Protein AF-A0A9K3E4Q9-F1 (afdb_monomer_lite)

Structure (mmCIF, N/CA/C/O backbone):
data_AF-A0A9K3E4Q9-F1
#
_entry.id   AF-A0A9K3E4Q9-F1
#
loop_
_atom_site.group_PDB
_atom_site.id
_atom_site.type_symbol
_atom_site.label_atom_id
_atom_site.label_alt_id
_atom_site.label_comp_id
_atom_site.label_asym_id
_atom_site.label_entity_id
_atom_site.label_seq_id
_atom_site.pdbx_PDB_ins_code
_atom_site.Cartn_x
_atom_site.Cartn_y
_atom_site.Cartn_z
_atom_site.occupancy
_atom_site.B_iso_or_equiv
_atom_site.auth_seq_id
_atom_site.auth_comp_id
_atom_site.auth_asym_id
_atom_site.auth_atom_id
_atom_site.pdbx_PDB_model_num
ATOM 1 N N . MET A 1 1 ? 13.020 -4.590 -39.354 1.00 27.55 1 MET A N 1
ATOM 2 C CA . MET A 1 1 ? 13.048 -3.903 -38.041 1.00 27.55 1 MET A CA 1
ATOM 3 C C . MET A 1 1 ? 12.874 -4.945 -36.944 1.00 27.55 1 MET A C 1
ATOM 5 O O . MET A 1 1 ? 11.956 -5.750 -37.025 1.00 27.55 1 MET A O 1
ATOM 9 N N . ARG A 1 2 ? 13.842 -5.028 -36.025 1.00 28.34 2 ARG A N 1
ATOM 10 C CA . ARG A 1 2 ? 14.052 -6.158 -35.104 1.00 28.34 2 ARG A CA 1
ATOM 11 C C . ARG A 1 2 ? 13.036 -6.130 -33.952 1.00 28.34 2 ARG A C 1
ATOM 13 O O . ARG A 1 2 ? 12.884 -5.105 -33.296 1.00 28.34 2 ARG A O 1
ATOM 20 N N . ARG A 1 3 ? 12.341 -7.251 -33.723 1.00 30.59 3 ARG A N 1
ATOM 21 C CA . ARG A 1 3 ? 11.463 -7.461 -32.561 1.00 30.59 3 ARG A CA 1
ATOM 22 C C . ARG A 1 3 ? 12.331 -7.528 -31.301 1.00 30.59 3 ARG A C 1
ATOM 24 O O . ARG A 1 3 ? 13.269 -8.314 -31.240 1.00 30.59 3 ARG A O 1
ATOM 31 N N . ASN A 1 4 ? 12.022 -6.674 -30.333 1.00 34.84 4 ASN A N 1
ATOM 32 C CA . ASN A 1 4 ? 12.680 -6.595 -29.031 1.00 34.84 4 ASN A CA 1
ATOM 33 C C . ASN A 1 4 ? 12.407 -7.899 -28.241 1.00 34.84 4 ASN A C 1
ATOM 35 O O . ASN A 1 4 ? 11.227 -8.235 -28.085 1.00 34.84 4 ASN A O 1
ATOM 39 N N . PRO A 1 5 ? 13.416 -8.653 -27.764 1.00 45.75 5 PRO A N 1
ATOM 40 C CA . PRO A 1 5 ? 13.180 -9.866 -26.989 1.00 45.75 5 PRO A CA 1
ATOM 41 C C . PRO A 1 5 ? 12.702 -9.460 -25.592 1.00 45.75 5 PRO A C 1
ATOM 43 O O . PRO A 1 5 ? 13.487 -9.127 -24.709 1.00 45.75 5 PRO A O 1
ATOM 46 N N . LYS A 1 6 ? 11.382 -9.422 -25.391 1.00 58.19 6 LYS A N 1
ATOM 47 C CA . LYS A 1 6 ? 10.790 -9.173 -24.074 1.00 58.19 6 LYS A CA 1
ATOM 48 C C . LYS A 1 6 ? 11.010 -10.409 -23.199 1.00 58.19 6 LYS A C 1
ATOM 50 O O . LYS A 1 6 ? 10.241 -11.361 -23.269 1.00 58.19 6 LYS A O 1
ATOM 55 N N . GLY A 1 7 ? 12.061 -10.401 -22.383 1.00 65.25 7 GLY A N 1
ATOM 56 C CA . GLY A 1 7 ? 12.214 -11.375 -21.307 1.00 65.25 7 GLY A CA 1
ATOM 57 C C . GLY A 1 7 ? 11.183 -11.091 -20.217 1.00 65.25 7 GLY A C 1
ATOM 58 O O . GLY A 1 7 ? 11.282 -10.070 -19.543 1.00 65.25 7 GLY A O 1
ATOM 59 N N . ASN A 1 8 ? 10.189 -11.967 -20.050 1.00 71.06 8 ASN A N 1
ATOM 60 C CA . ASN A 1 8 ? 9.237 -11.886 -18.943 1.00 71.06 8 ASN A CA 1
ATOM 61 C C . ASN A 1 8 ? 9.571 -12.954 -17.893 1.00 71.06 8 ASN A C 1
ATOM 63 O O . ASN A 1 8 ? 9.906 -14.088 -18.238 1.00 71.06 8 ASN A O 1
ATOM 67 N N . ARG A 1 9 ? 9.500 -12.602 -16.608 1.00 76.12 9 ARG A N 1
ATOM 68 C CA . ARG A 1 9 ? 9.787 -13.524 -15.503 1.00 76.12 9 ARG A CA 1
ATOM 69 C C . ARG A 1 9 ? 8.673 -13.444 -14.471 1.00 76.12 9 ARG A C 1
ATOM 71 O O . ARG A 1 9 ? 8.620 -12.499 -13.690 1.00 76.12 9 ARG A O 1
ATOM 78 N N . ASN A 1 10 ? 7.852 -14.486 -14.415 1.00 79.75 10 ASN A N 1
ATOM 79 C CA . ASN A 1 10 ? 6.787 -14.596 -13.424 1.00 79.75 10 ASN A CA 1
ATOM 80 C C . ASN A 1 10 ? 7.353 -15.048 -12.072 1.00 79.75 10 ASN A C 1
ATOM 82 O O . ASN A 1 10 ? 8.185 -15.956 -12.001 1.00 79.75 10 ASN A O 1
ATOM 86 N N . ARG A 1 11 ? 6.905 -14.412 -10.986 1.00 76.56 11 ARG A N 1
ATOM 87 C CA . ARG A 1 11 ? 7.252 -14.785 -9.608 1.00 76.56 11 ARG A CA 1
ATOM 88 C C . ARG A 1 11 ? 6.018 -14.696 -8.721 1.00 76.56 11 ARG A C 1
ATOM 90 O O . ARG A 1 11 ? 5.333 -13.682 -8.728 1.00 76.56 11 ARG A O 1
ATOM 97 N N . SER A 1 12 ? 5.789 -15.723 -7.905 1.00 76.94 12 SER A N 1
ATOM 98 C CA . SER A 1 12 ? 4.779 -15.675 -6.845 1.00 76.94 12 SER A CA 1
ATOM 99 C C . SER A 1 12 ? 5.294 -14.834 -5.676 1.00 76.94 12 SER A C 1
ATOM 101 O O . SER A 1 12 ? 6.353 -15.129 -5.116 1.00 76.94 12 SER A O 1
ATOM 103 N N . CYS A 1 13 ? 4.540 -13.814 -5.269 1.00 66.31 13 CYS A N 1
ATOM 104 C CA . CYS A 1 13 ? 4.889 -12.939 -4.153 1.00 66.31 13 CYS A CA 1
ATOM 105 C C . CYS A 1 13 ? 3.892 -13.111 -2.998 1.00 66.31 13 CYS A C 1
ATOM 107 O O . CYS A 1 13 ? 2.711 -12.823 -3.146 1.00 66.31 13 CYS A O 1
ATOM 109 N N . LYS A 1 14 ? 4.363 -13.559 -1.823 1.00 67.44 14 LYS A N 1
ATOM 110 C CA . LYS A 1 14 ? 3.513 -13.706 -0.619 1.00 67.44 14 LYS A CA 1
ATOM 111 C C . LYS A 1 14 ? 3.311 -12.393 0.145 1.00 67.44 14 LYS A C 1
ATOM 113 O O . LYS A 1 14 ? 2.387 -12.276 0.940 1.00 67.44 14 LYS A O 1
ATOM 118 N N . SER A 1 15 ? 4.218 -11.430 -0.024 1.00 79.00 15 SER A N 1
ATOM 119 C CA . SER A 1 15 ? 4.135 -10.129 0.643 1.00 79.00 15 SER A CA 1
ATOM 120 C C . SER A 1 15 ? 4.929 -9.076 -0.117 1.00 79.00 15 SER A C 1
ATOM 122 O O . SER A 1 15 ? 6.092 -9.307 -0.456 1.00 79.00 15 SER A O 1
ATOM 124 N N . ASN A 1 16 ? 4.332 -7.904 -0.314 1.00 84.75 16 ASN A N 1
ATOM 125 C CA . ASN A 1 16 ? 4.987 -6.799 -1.005 1.00 84.75 16 ASN A CA 1
ATOM 126 C C . ASN A 1 16 ? 5.805 -5.989 -0.009 1.00 84.75 16 ASN A C 1
ATOM 128 O O . ASN A 1 16 ? 5.271 -5.490 0.984 1.00 84.75 16 ASN A O 1
ATOM 132 N N . GLN A 1 17 ? 7.109 -5.879 -0.258 1.00 88.81 17 GLN A N 1
ATOM 133 C CA . GLN A 1 17 ? 7.977 -4.999 0.511 1.00 88.81 17 GLN A CA 1
ATOM 134 C C . GLN A 1 17 ? 7.964 -3.612 -0.135 1.00 88.81 17 GLN A C 1
ATOM 136 O O . GLN A 1 17 ? 8.473 -3.439 -1.236 1.00 88.81 17 GLN A O 1
ATOM 141 N N . LEU A 1 18 ? 7.342 -2.647 0.540 1.00 91.25 18 LEU A N 1
ATOM 142 C CA . LEU A 1 18 ? 7.099 -1.302 0.030 1.00 91.25 18 LEU A CA 1
ATOM 143 C C . LEU A 1 18 ? 8.082 -0.296 0.627 1.00 91.25 18 LEU A C 1
ATOM 145 O O . LEU A 1 18 ? 8.262 -0.235 1.847 1.00 91.25 18 LEU A O 1
ATOM 149 N N . ASP A 1 19 ? 8.671 0.527 -0.233 1.00 90.62 19 ASP A N 1
ATOM 150 C CA . ASP A 1 19 ? 9.555 1.615 0.173 1.00 90.62 19 ASP A CA 1
ATOM 151 C C . ASP A 1 19 ? 8.782 2.728 0.885 1.00 90.62 19 ASP A C 1
ATOM 153 O O . ASP A 1 19 ? 7.777 3.223 0.382 1.00 90.62 19 ASP A O 1
ATOM 157 N N . VAL A 1 20 ? 9.275 3.160 2.048 1.00 87.62 20 VAL A N 1
ATOM 158 C CA . VAL A 1 20 ? 8.677 4.265 2.821 1.00 87.62 20 VAL A CA 1
ATOM 159 C C . VAL A 1 20 ? 9.398 5.587 2.566 1.00 87.62 20 VAL A C 1
ATOM 161 O O . VAL A 1 20 ? 8.777 6.649 2.583 1.00 87.62 20 VAL A O 1
ATOM 164 N N . LYS A 1 21 ? 10.712 5.55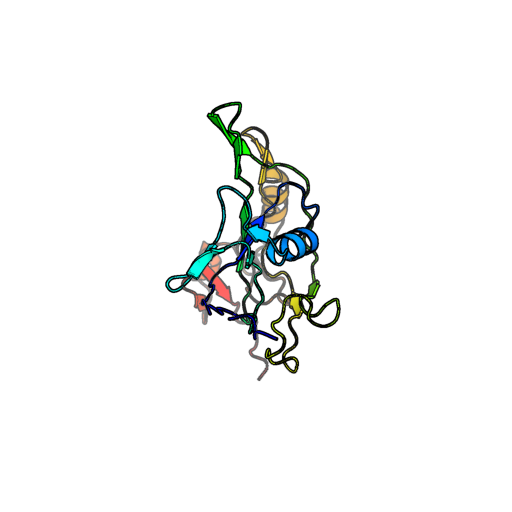9 2.320 1.00 86.12 21 LYS A N 1
ATOM 165 C CA . LYS A 1 21 ? 11.483 6.781 2.067 1.00 86.12 21 LYS A CA 1
ATOM 166 C C . LYS A 1 21 ? 11.000 7.461 0.788 1.00 86.12 21 LYS A C 1
ATOM 168 O O . LYS A 1 21 ? 10.858 6.819 -0.250 1.00 86.12 21 LYS A O 1
ATOM 173 N N . GLY A 1 22 ? 10.738 8.762 0.888 1.00 84.81 22 GLY A N 1
ATOM 174 C CA . GLY A 1 22 ? 10.205 9.571 -0.211 1.00 84.81 22 GLY A CA 1
ATOM 175 C C . GLY A 1 22 ? 8.730 9.313 -0.541 1.00 84.81 22 GLY A C 1
ATOM 176 O O . GLY A 1 22 ? 8.169 10.026 -1.363 1.00 84.81 22 GLY A O 1
ATOM 177 N N . CYS A 1 23 ? 8.073 8.351 0.116 1.00 89.62 23 CYS A N 1
ATOM 178 C CA . CYS A 1 23 ? 6.686 7.985 -0.155 1.00 89.62 23 CYS A CA 1
ATOM 179 C C . CYS A 1 23 ? 5.777 8.491 0.972 1.00 89.62 23 CYS A C 1
ATOM 181 O O . CYS A 1 23 ? 5.939 8.110 2.129 1.00 89.62 23 CYS A O 1
ATOM 183 N N . ARG A 1 24 ? 4.791 9.338 0.646 1.00 84.38 24 ARG A N 1
ATOM 184 C CA . ARG A 1 24 ? 3.837 9.870 1.644 1.00 84.38 24 ARG A CA 1
ATOM 185 C C . ARG A 1 24 ? 2.791 8.846 2.101 1.00 84.38 24 ARG A C 1
ATOM 187 O O . ARG A 1 24 ? 2.181 9.023 3.152 1.00 84.38 24 ARG A O 1
ATOM 194 N N . GLY A 1 25 ? 2.588 7.772 1.343 1.00 86.81 25 GLY A N 1
ATOM 195 C CA . GLY A 1 25 ? 1.611 6.735 1.657 1.00 86.81 25 GLY A CA 1
ATOM 196 C C . GLY A 1 25 ? 1.655 5.573 0.674 1.00 86.81 25 GLY A C 1
ATOM 197 O O . GLY A 1 25 ? 2.494 5.543 -0.228 1.00 86.81 25 GLY A O 1
ATOM 198 N N . VAL A 1 26 ? 0.727 4.631 0.854 1.00 91.62 26 VAL A N 1
ATOM 199 C CA . VAL A 1 26 ? 0.730 3.339 0.146 1.00 91.62 26 VAL A CA 1
ATOM 200 C C . VAL A 1 26 ? 0.727 3.469 -1.373 1.00 91.62 26 VAL A C 1
ATOM 202 O O . VAL A 1 26 ? 1.502 2.781 -2.029 1.00 91.62 26 VAL A O 1
ATOM 205 N N . TYR A 1 27 ? -0.053 4.397 -1.930 1.00 94.38 27 TYR A N 1
ATOM 206 C CA . TYR A 1 27 ? -0.105 4.604 -3.378 1.00 94.38 27 TYR A CA 1
ATOM 207 C C . TYR A 1 27 ? 1.237 5.060 -3.951 1.00 94.38 27 TYR A C 1
ATOM 209 O O . TYR A 1 27 ? 1.712 4.466 -4.908 1.00 94.38 27 TYR A O 1
ATOM 217 N N . ALA A 1 28 ? 1.903 6.020 -3.301 1.00 94.00 28 ALA A N 1
ATOM 218 C CA . ALA A 1 28 ? 3.224 6.480 -3.731 1.00 94.00 28 ALA A CA 1
ATOM 219 C C . ALA A 1 28 ? 4.261 5.345 -3.694 1.00 94.00 28 ALA A C 1
ATOM 221 O O . ALA A 1 28 ? 5.122 5.259 -4.565 1.00 94.00 28 ALA A O 1
ATOM 222 N N . SER A 1 29 ? 4.162 4.443 -2.714 1.00 95.00 29 SER A N 1
ATOM 223 C CA . SER A 1 29 ? 5.032 3.267 -2.665 1.00 95.00 29 SER A CA 1
ATOM 224 C C . SER A 1 29 ? 4.722 2.245 -3.754 1.00 95.00 29 SER A C 1
ATOM 226 O O . SER A 1 29 ? 5.653 1.628 -4.255 1.00 95.00 29 SER A O 1
ATOM 228 N N . PHE A 1 30 ? 3.451 2.044 -4.117 1.00 95.00 30 PHE A N 1
ATOM 229 C CA . PHE A 1 30 ? 3.079 1.184 -5.245 1.00 95.00 30 PHE A CA 1
ATOM 230 C C . PHE A 1 30 ? 3.510 1.786 -6.584 1.00 95.00 30 PHE A C 1
ATOM 232 O O . PHE A 1 30 ? 4.030 1.061 -7.426 1.00 95.00 30 PHE A O 1
ATOM 239 N N . ASP A 1 31 ? 3.375 3.102 -6.751 1.00 94.25 31 ASP A N 1
ATOM 240 C CA . ASP A 1 31 ? 3.877 3.820 -7.924 1.00 94.25 31 ASP A CA 1
ATOM 241 C C . ASP A 1 31 ? 5.387 3.637 -8.070 1.00 94.25 31 ASP A C 1
ATOM 243 O O . ASP A 1 31 ? 5.851 3.248 -9.136 1.00 94.25 31 ASP A O 1
ATOM 247 N N . LYS A 1 32 ? 6.139 3.822 -6.978 1.00 93.50 32 LYS A N 1
ATOM 248 C CA . LYS A 1 32 ? 7.584 3.577 -6.951 1.00 93.50 32 LYS A CA 1
ATOM 249 C C . LYS A 1 32 ? 7.933 2.104 -7.186 1.00 93.50 32 LYS A C 1
ATOM 251 O O . LYS A 1 32 ? 8.928 1.794 -7.826 1.00 93.50 32 LYS A O 1
ATOM 256 N N . TYR A 1 33 ? 7.122 1.178 -6.677 1.00 92.00 33 TYR A N 1
ATOM 257 C CA . TYR A 1 33 ? 7.333 -0.259 -6.869 1.00 92.00 33 TYR A CA 1
ATOM 258 C C . TYR A 1 33 ? 7.142 -0.691 -8.331 1.00 92.00 33 TYR A C 1
ATOM 260 O O . TYR A 1 33 ? 7.860 -1.566 -8.810 1.00 92.00 33 TYR A O 1
ATOM 268 N N . ALA A 1 34 ? 6.180 -0.085 -9.031 1.00 92.06 34 ALA A N 1
ATOM 269 C CA . ALA A 1 34 ? 5.902 -0.335 -10.445 1.00 92.06 34 ALA A CA 1
ATOM 270 C C . ALA A 1 34 ? 6.726 0.556 -11.395 1.00 92.06 34 ALA A C 1
ATOM 272 O O . ALA A 1 34 ? 6.598 0.442 -12.616 1.00 92.06 34 ALA A O 1
ATOM 273 N N . GLU A 1 35 ? 7.558 1.450 -10.855 1.00 92.75 35 GLU A N 1
ATOM 274 C CA . GLU A 1 35 ? 8.397 2.349 -11.638 1.00 92.75 35 GLU A CA 1
ATOM 275 C C . GLU A 1 35 ? 9.383 1.556 -12.505 1.00 92.75 35 GLU A C 1
ATOM 277 O O . GLU A 1 35 ? 9.966 0.552 -12.089 1.00 92.75 35 GLU A O 1
ATOM 282 N N . VAL A 1 36 ? 9.553 2.004 -13.750 1.00 92.19 36 VAL A N 1
ATOM 283 C CA . VAL A 1 36 ? 10.465 1.364 -14.695 1.00 92.19 36 VAL A CA 1
ATOM 284 C C . VAL A 1 36 ? 11.882 1.861 -14.440 1.00 92.19 36 VAL A C 1
ATOM 286 O O . VAL A 1 36 ? 12.218 3.006 -14.735 1.00 92.19 36 VAL A O 1
ATOM 289 N N . GLU A 1 37 ? 12.728 0.962 -13.960 1.00 90.31 37 GLU A N 1
ATOM 290 C CA . GLU A 1 37 ? 14.154 1.180 -13.770 1.00 90.31 37 GLU A CA 1
ATOM 291 C C . GLU A 1 37 ? 14.896 1.076 -15.112 1.00 90.31 37 GLU A C 1
ATOM 293 O O . GLU A 1 37 ? 14.662 0.161 -15.914 1.00 90.31 37 GLU A O 1
ATOM 298 N N . ARG A 1 38 ? 15.806 2.020 -15.363 1.00 90.56 38 ARG A N 1
ATOM 299 C CA . ARG A 1 38 ? 16.726 1.988 -16.505 1.00 90.56 38 ARG A CA 1
ATOM 300 C C . ARG A 1 38 ? 18.011 1.278 -16.098 1.00 90.56 38 ARG A C 1
ATOM 302 O O . ARG A 1 38 ? 18.695 1.705 -15.176 1.00 90.56 38 ARG A O 1
ATOM 309 N N . LEU A 1 39 ? 18.320 0.202 -16.804 1.00 89.56 39 LEU A N 1
ATOM 310 C CA . LEU A 1 39 ? 19.530 -0.591 -16.642 1.00 89.56 39 LEU A CA 1
ATOM 311 C C . LEU A 1 39 ? 20.549 -0.106 -17.673 1.00 89.56 39 LEU A C 1
ATOM 313 O O . LEU A 1 39 ? 20.541 -0.572 -18.810 1.00 89.56 39 LEU A O 1
ATOM 317 N N . GLU A 1 40 ? 21.356 0.880 -17.286 1.00 90.25 40 GLU A N 1
ATOM 318 C CA . GLU A 1 40 ? 22.344 1.569 -18.127 1.00 90.25 40 GLU A CA 1
ATOM 319 C C . GLU A 1 40 ? 23.700 1.641 -17.384 1.00 90.25 40 GLU A C 1
ATOM 321 O O . GLU A 1 40 ? 23.779 1.379 -16.179 1.00 90.25 40 GLU A O 1
ATOM 326 N N . GLY A 1 41 ? 24.783 1.983 -18.092 1.00 89.06 41 GLY A N 1
ATOM 327 C CA . GLY A 1 41 ? 26.128 2.096 -17.504 1.00 89.06 41 GLY A CA 1
ATOM 328 C C . GLY A 1 41 ? 26.641 0.774 -16.919 1.00 89.06 41 GLY A C 1
ATOM 329 O O . GLY A 1 41 ? 26.601 -0.256 -17.593 1.00 89.06 41 GLY A O 1
ATOM 330 N N . ASP A 1 42 ? 27.088 0.798 -15.665 1.00 88.62 42 ASP A N 1
ATOM 331 C CA . ASP A 1 42 ? 27.592 -0.389 -14.957 1.00 88.62 42 ASP A CA 1
ATOM 332 C C . ASP A 1 42 ? 26.475 -1.385 -14.581 1.00 88.62 42 ASP A C 1
ATOM 334 O O . ASP A 1 42 ? 26.747 -2.547 -14.290 1.00 88.62 42 ASP A O 1
ATOM 338 N N . ASN A 1 43 ? 25.204 -0.962 -14.646 1.00 88.38 43 ASN A N 1
ATOM 339 C CA . ASN A 1 43 ? 24.024 -1.767 -14.303 1.00 88.38 43 ASN A CA 1
ATOM 340 C C . ASN A 1 43 ? 23.307 -2.356 -15.534 1.00 88.38 43 ASN A C 1
ATOM 342 O O . ASN A 1 43 ? 22.116 -2.668 -15.467 1.00 88.38 43 ASN A O 1
ATOM 346 N N . LYS A 1 44 ? 24.001 -2.504 -16.671 1.00 90.06 44 LYS A N 1
ATOM 347 C CA . LYS A 1 44 ? 23.449 -3.098 -17.905 1.00 90.06 44 LYS A CA 1
ATOM 348 C C . LYS A 1 44 ? 22.938 -4.527 -17.687 1.00 90.06 44 LYS A C 1
ATOM 350 O O . LYS A 1 44 ? 23.492 -5.314 -16.921 1.00 90.06 44 LYS A O 1
ATOM 355 N N . TYR A 1 45 ? 21.893 -4.897 -18.423 1.00 87.38 45 TYR A N 1
ATOM 356 C CA . TYR A 1 45 ? 21.327 -6.242 -18.384 1.00 87.38 45 TYR A CA 1
ATOM 357 C C . TYR A 1 45 ? 22.185 -7.222 -19.187 1.00 87.38 45 TYR A C 1
ATOM 359 O O . TYR A 1 45 ? 22.442 -7.003 -20.367 1.00 87.38 45 TYR A O 1
ATOM 367 N N . HIS A 1 46 ? 22.589 -8.335 -18.577 1.00 86.62 46 HIS A N 1
ATOM 368 C CA . HIS A 1 46 ? 23.306 -9.394 -19.281 1.00 86.62 46 HIS A CA 1
ATOM 369 C C . HIS A 1 46 ? 22.329 -10.300 -20.046 1.00 86.62 46 HIS A C 1
ATOM 371 O O . HIS A 1 46 ? 21.728 -11.213 -19.476 1.00 86.62 46 HIS A O 1
ATOM 377 N N . ALA A 1 47 ? 22.166 -10.044 -21.343 1.00 85.12 47 ALA A N 1
ATOM 378 C CA . ALA A 1 47 ? 21.403 -10.892 -22.246 1.00 85.12 47 ALA A CA 1
ATOM 379 C C . ALA A 1 47 ? 22.303 -12.033 -22.743 1.00 85.12 47 ALA A C 1
ATOM 381 O O . ALA A 1 47 ? 23.251 -11.781 -23.475 1.00 85.12 47 ALA A O 1
ATOM 382 N N . GLU A 1 48 ? 22.005 -13.282 -22.374 1.00 81.00 48 GLU A N 1
ATOM 383 C CA . GLU A 1 48 ? 22.868 -14.454 -22.625 1.00 81.00 48 GLU A CA 1
ATOM 384 C C . GLU A 1 48 ? 23.464 -14.506 -24.046 1.00 81.00 48 GLU A C 1
ATOM 386 O O . GLU A 1 48 ? 24.676 -14.619 -24.198 1.00 81.00 48 GLU A O 1
ATOM 391 N N . ALA A 1 49 ? 22.641 -14.340 -25.087 1.00 84.69 49 ALA A N 1
ATOM 392 C CA . ALA A 1 49 ? 23.084 -14.390 -26.487 1.00 84.69 49 ALA A CA 1
ATOM 393 C C . ALA A 1 49 ? 23.653 -13.063 -27.038 1.00 84.69 49 ALA A C 1
ATOM 395 O O . ALA A 1 49 ? 24.155 -13.024 -28.161 1.00 84.69 49 ALA A O 1
ATOM 396 N N . HIS A 1 50 ? 23.532 -11.960 -26.297 1.00 81.00 50 HIS A N 1
ATOM 397 C CA . HIS A 1 50 ? 23.788 -10.602 -26.795 1.00 81.00 50 HIS A CA 1
ATOM 398 C C . HIS A 1 50 ? 24.685 -9.752 -25.876 1.00 81.00 50 HIS A C 1
ATOM 400 O O . HIS A 1 50 ? 24.898 -8.573 -26.159 1.00 81.00 50 HIS A O 1
ATOM 406 N N . GLY A 1 51 ? 25.231 -10.324 -24.801 1.00 88.50 51 GLY A N 1
ATOM 407 C CA . GLY A 1 51 ? 26.088 -9.627 -23.842 1.00 88.50 51 GLY A CA 1
ATOM 408 C C . GLY A 1 51 ? 25.350 -8.557 -23.028 1.00 88.50 51 GLY A C 1
ATOM 409 O O . GLY A 1 51 ? 24.136 -8.622 -22.833 1.00 88.50 51 GLY A O 1
ATOM 410 N N . LEU A 1 52 ? 26.092 -7.566 -22.527 1.00 90.88 52 LEU A N 1
ATOM 411 C CA . LEU A 1 52 ? 25.545 -6.454 -21.743 1.00 90.88 52 LEU A CA 1
ATOM 412 C C . LEU A 1 52 ? 24.764 -5.482 -22.635 1.00 90.88 52 LEU A C 1
ATOM 414 O O . LEU A 1 52 ? 25.309 -4.921 -23.583 1.00 90.88 52 LEU A O 1
ATOM 418 N N . GLN A 1 53 ? 23.497 -5.261 -22.306 1.00 90.94 53 GLN A N 1
ATOM 419 C CA . GLN A 1 53 ? 22.570 -4.430 -23.066 1.00 90.94 53 GLN A CA 1
ATOM 420 C C . GLN A 1 53 ? 21.879 -3.416 -22.160 1.00 90.94 53 GLN A C 1
ATOM 422 O O . GLN A 1 53 ? 21.572 -3.705 -21.000 1.00 90.94 53 GLN A O 1
ATOM 427 N N . ASP A 1 54 ? 21.592 -2.241 -22.715 1.00 91.25 54 ASP A N 1
ATOM 428 C CA . ASP A 1 54 ? 20.707 -1.290 -22.050 1.00 91.25 54 ASP A CA 1
ATOM 429 C C . ASP A 1 54 ? 19.285 -1.851 -22.040 1.00 91.25 54 ASP A C 1
ATOM 431 O O . ASP A 1 54 ? 18.783 -2.352 -23.051 1.00 91.25 54 ASP A O 1
ATOM 435 N N . ALA A 1 55 ? 18.627 -1.784 -20.888 1.00 90.50 55 ALA A N 1
ATOM 436 C CA . ALA A 1 55 ? 17.306 -2.369 -20.720 1.00 90.50 55 ALA A CA 1
ATOM 437 C C . ALA A 1 55 ? 16.412 -1.525 -19.816 1.00 90.50 55 ALA A C 1
ATOM 439 O O . ALA A 1 55 ? 16.853 -0.678 -19.044 1.00 90.50 55 ALA A O 1
ATOM 440 N N . LYS A 1 56 ? 15.112 -1.785 -19.915 1.00 90.81 56 LYS A N 1
ATOM 441 C CA . LYS A 1 56 ? 14.102 -1.243 -19.012 1.00 90.81 56 LYS A CA 1
ATOM 442 C C . LYS A 1 56 ? 13.510 -2.391 -18.221 1.00 90.81 56 LYS A C 1
ATOM 444 O O . LYS A 1 56 ? 13.045 -3.365 -18.812 1.00 90.81 56 LYS A O 1
ATOM 449 N N . LYS A 1 57 ? 13.515 -2.268 -16.901 1.00 88.88 57 LYS A N 1
ATOM 450 C CA . LYS A 1 57 ? 12.996 -3.274 -15.985 1.00 88.88 57 LYS A CA 1
ATOM 451 C C . LYS A 1 57 ? 11.844 -2.671 -15.199 1.00 88.88 57 LYS A C 1
ATOM 453 O O . LYS A 1 57 ? 12.021 -1.686 -14.501 1.00 88.88 57 LYS A O 1
ATOM 458 N N . GLY A 1 58 ? 10.669 -3.269 -15.323 1.00 90.12 58 GLY A N 1
ATOM 459 C CA . GLY A 1 58 ? 9.491 -2.911 -14.539 1.00 90.12 58 GLY A CA 1
ATOM 460 C C . GLY A 1 58 ? 8.908 -4.142 -13.862 1.00 90.12 58 GLY A C 1
ATOM 461 O O . GLY A 1 58 ? 9.267 -5.276 -14.194 1.00 90.12 58 GLY A O 1
ATOM 462 N N . VAL A 1 59 ? 8.003 -3.908 -12.920 1.00 90.81 59 VAL A N 1
ATOM 463 C CA . VAL A 1 59 ? 7.253 -4.956 -12.228 1.00 90.81 59 VAL A CA 1
ATOM 464 C C . VAL A 1 59 ? 5.769 -4.654 -12.381 1.00 90.81 59 VAL A C 1
ATOM 466 O O . VAL A 1 59 ? 5.327 -3.548 -12.086 1.00 90.81 59 VAL A O 1
ATOM 469 N N . LEU A 1 60 ? 5.011 -5.648 -12.836 1.00 92.06 60 LEU A N 1
ATOM 470 C CA . LEU A 1 60 ? 3.553 -5.617 -12.919 1.00 92.06 60 LEU A CA 1
ATOM 471 C C . LEU A 1 60 ? 2.996 -6.888 -12.273 1.00 92.06 60 LEU A C 1
ATOM 473 O O . LEU A 1 60 ? 3.686 -7.908 -12.196 1.00 92.06 60 LEU A O 1
ATOM 477 N N . TYR A 1 61 ? 1.753 -6.818 -11.815 1.00 91.69 61 TYR A N 1
ATOM 478 C CA . TYR A 1 61 ? 1.035 -7.930 -11.205 1.00 91.69 61 TYR A CA 1
ATOM 479 C C . TYR A 1 61 ? 0.160 -8.617 -12.251 1.00 91.69 61 TYR A C 1
ATOM 481 O O . TYR A 1 61 ? -0.562 -7.954 -12.986 1.00 91.69 61 TYR A O 1
ATOM 489 N N . ASN A 1 62 ? 0.199 -9.945 -12.317 1.00 90.56 62 ASN A N 1
ATOM 490 C CA . ASN A 1 62 ? -0.782 -10.689 -13.114 1.00 90.56 62 ASN A CA 1
ATOM 491 C C . ASN A 1 62 ? -2.123 -10.785 -12.375 1.00 90.56 62 ASN A C 1
ATOM 493 O O . ASN A 1 62 ? -3.182 -10.736 -12.987 1.00 90.56 62 ASN A O 1
ATOM 497 N N . ASP A 1 63 ? -2.053 -10.885 -11.053 1.00 89.25 63 ASP A N 1
ATOM 498 C CA . ASP A 1 63 ? -3.171 -11.054 -10.142 1.00 89.25 63 ASP A CA 1
ATOM 499 C C . ASP A 1 63 ? -2.754 -10.570 -8.746 1.00 89.25 63 ASP A C 1
ATOM 501 O O . ASP A 1 63 ? -1.570 -10.606 -8.383 1.00 89.25 63 ASP A O 1
ATOM 505 N N . PHE A 1 64 ? -3.718 -10.096 -7.955 1.00 89.75 64 PHE A N 1
ATOM 506 C CA . PHE A 1 64 ? -3.499 -9.804 -6.542 1.00 89.75 64 PHE A CA 1
ATOM 507 C C . PHE A 1 64 ? -4.175 -10.868 -5.663 1.00 89.75 64 PHE A C 1
ATOM 509 O O . PHE A 1 64 ? -5.285 -11.311 -5.956 1.00 89.75 64 PHE A O 1
ATOM 516 N N . PRO A 1 65 ? -3.551 -11.272 -4.541 1.00 86.56 65 PRO A N 1
ATOM 517 C CA . PRO A 1 65 ? -4.149 -12.254 -3.643 1.00 86.56 65 PRO A CA 1
ATOM 518 C C . PRO A 1 65 ? -5.357 -11.669 -2.899 1.00 86.56 65 PRO A C 1
ATOM 520 O O . PRO A 1 65 ? -5.351 -10.496 -2.524 1.00 86.56 65 PRO A O 1
ATOM 523 N N . HIS A 1 66 ? -6.348 -12.501 -2.552 1.00 79.44 66 HIS A N 1
ATOM 524 C CA . HIS A 1 66 ? -7.493 -12.083 -1.720 1.00 79.44 66 HIS A CA 1
ATOM 525 C C . HIS A 1 66 ? -7.077 -11.484 -0.366 1.00 79.44 66 HIS A C 1
ATOM 527 O O . HIS A 1 66 ? -7.757 -10.616 0.179 1.00 79.44 66 HIS A O 1
ATOM 533 N N . VAL A 1 67 ? -5.945 -11.936 0.184 1.00 81.00 67 VAL A N 1
ATOM 534 C CA . VAL A 1 67 ? -5.342 -11.376 1.397 1.00 81.00 67 VAL A CA 1
ATOM 535 C C . VAL A 1 67 ? -4.000 -10.753 1.036 1.00 81.00 67 VAL A C 1
ATOM 537 O O . VAL A 1 67 ? -3.020 -11.455 0.795 1.00 81.00 67 VAL A O 1
ATOM 540 N N . LEU A 1 68 ? -3.953 -9.421 1.030 1.00 83.06 68 LEU A N 1
ATOM 541 C CA . LEU A 1 68 ? -2.758 -8.660 0.684 1.00 83.06 68 LEU A CA 1
ATOM 542 C C . LEU A 1 68 ? -1.927 -8.320 1.927 1.00 83.06 68 LEU A C 1
ATOM 544 O O . LEU A 1 68 ? -2.375 -7.595 2.818 1.00 83.06 68 LEU A O 1
ATOM 548 N N . GLN A 1 69 ? -0.686 -8.809 1.972 1.00 83.56 69 GLN A N 1
ATOM 549 C CA . GLN A 1 69 ? 0.262 -8.500 3.041 1.00 83.56 69 GLN A CA 1
ATOM 550 C C . GLN A 1 69 ? 1.295 -7.464 2.580 1.00 83.56 69 GLN A C 1
ATOM 552 O O . GLN A 1 69 ? 2.115 -7.731 1.700 1.00 83.56 69 GLN A O 1
ATOM 557 N N . LEU A 1 70 ? 1.292 -6.293 3.223 1.00 87.38 70 LEU A N 1
ATOM 558 C CA . LEU A 1 70 ? 2.238 -5.206 2.958 1.00 87.38 70 LEU A CA 1
ATOM 559 C C . LEU A 1 70 ? 3.298 -5.136 4.064 1.00 87.38 70 LEU A C 1
ATOM 561 O O . LEU A 1 70 ? 2.972 -5.011 5.245 1.00 87.38 70 LEU A O 1
ATOM 565 N N . ARG A 1 71 ? 4.577 -5.200 3.686 1.00 86.06 71 ARG A N 1
ATOM 566 C CA . ARG A 1 71 ? 5.724 -5.003 4.581 1.00 86.06 71 ARG A CA 1
ATOM 567 C C . ARG A 1 71 ? 6.369 -3.657 4.286 1.00 86.06 71 ARG A C 1
ATOM 569 O O . ARG A 1 71 ? 6.881 -3.439 3.198 1.00 86.06 71 ARG A O 1
ATOM 576 N N . LEU A 1 72 ? 6.376 -2.759 5.263 1.00 86.38 72 LEU A N 1
ATOM 577 C CA . LEU A 1 72 ? 6.954 -1.428 5.095 1.00 86.38 72 LEU A CA 1
ATOM 578 C C . LEU A 1 72 ? 8.456 -1.459 5.355 1.00 86.38 72 LEU A C 1
ATOM 580 O O . LEU A 1 72 ? 8.892 -1.784 6.461 1.00 86.38 72 LEU A O 1
ATOM 584 N N . LYS A 1 73 ? 9.250 -1.065 4.363 1.00 88.38 73 LYS A N 1
ATOM 585 C CA . LYS A 1 73 ? 10.695 -0.897 4.504 1.00 88.38 73 LYS A CA 1
ATOM 586 C C . LYS A 1 73 ? 10.982 0.431 5.210 1.00 88.38 73 LYS A C 1
ATOM 588 O O . LYS A 1 73 ? 11.258 1.448 4.582 1.00 88.38 73 LYS A O 1
ATOM 593 N N . ARG A 1 74 ? 10.855 0.421 6.542 1.00 80.75 74 ARG A N 1
ATOM 594 C CA . ARG A 1 74 ? 11.137 1.568 7.428 1.00 80.75 74 ARG A CA 1
ATOM 595 C C . ARG A 1 74 ? 12.598 1.660 7.874 1.00 80.75 74 ARG A C 1
ATOM 597 O O . ARG A 1 74 ? 12.911 2.468 8.738 1.00 80.75 74 ARG A O 1
ATOM 604 N N . PHE A 1 75 ? 13.475 0.856 7.289 1.00 81.81 75 PHE A N 1
ATOM 605 C CA . PHE A 1 75 ? 14.904 0.882 7.560 1.00 81.81 75 PHE A CA 1
ATOM 606 C C . PHE A 1 75 ? 15.636 0.960 6.232 1.00 81.81 75 PHE A C 1
ATOM 608 O O . PHE A 1 75 ? 15.325 0.208 5.303 1.00 81.81 75 PHE A O 1
ATOM 615 N N . GLU A 1 76 ? 16.592 1.864 6.148 1.00 79.69 76 GLU A N 1
ATOM 616 C CA . GLU A 1 76 ? 17.476 1.980 5.002 1.00 79.69 76 GLU A CA 1
ATOM 617 C C . GLU A 1 76 ? 18.897 2.139 5.510 1.00 79.69 76 GLU A C 1
ATOM 619 O O . GLU A 1 76 ? 19.122 2.644 6.607 1.00 79.69 76 GLU A O 1
ATOM 624 N N . TYR A 1 77 ? 19.837 1.657 4.721 1.00 78.94 77 TYR A N 1
ATOM 625 C CA . TYR A 1 77 ? 21.244 1.810 5.004 1.00 78.94 77 TYR A CA 1
ATOM 626 C C . TYR A 1 77 ? 21.715 3.167 4.473 1.00 78.94 77 TYR A C 1
ATOM 628 O O . TYR A 1 77 ? 21.489 3.485 3.303 1.00 78.94 77 TYR A O 1
ATOM 636 N N . ASP A 1 78 ? 22.325 3.974 5.335 1.00 79.19 78 ASP A N 1
ATOM 637 C CA . ASP A 1 78 ? 22.994 5.208 4.942 1.00 79.19 78 ASP A CA 1
ATOM 638 C C . ASP A 1 78 ? 24.479 4.923 4.708 1.00 79.19 78 ASP A C 1
ATOM 640 O O . ASP A 1 78 ? 25.231 4.671 5.647 1.00 79.19 78 ASP A O 1
ATOM 644 N N . PHE A 1 79 ? 24.894 4.992 3.442 1.00 80.44 79 PHE A N 1
ATOM 645 C CA . PHE A 1 79 ? 26.279 4.769 3.022 1.00 80.44 79 PHE A CA 1
ATOM 646 C C . PHE A 1 79 ? 27.255 5.796 3.601 1.00 80.44 79 PHE A C 1
ATOM 648 O O . PHE A 1 79 ? 28.440 5.509 3.716 1.00 80.44 79 PHE A O 1
ATOM 655 N N . THR A 1 80 ? 26.776 6.989 3.957 1.00 83.81 80 THR A N 1
ATOM 656 C CA . THR A 1 80 ? 27.634 8.064 4.471 1.00 83.81 80 THR A CA 1
ATOM 657 C C . THR A 1 80 ? 28.058 7.793 5.907 1.00 83.81 80 THR A C 1
ATOM 659 O O . THR A 1 80 ? 29.192 8.065 6.288 1.00 83.81 80 THR A O 1
ATOM 662 N N . SER A 1 81 ? 27.126 7.283 6.712 1.00 81.25 81 SER A N 1
ATOM 663 C CA . SER A 1 81 ? 27.331 7.038 8.137 1.00 81.25 81 SER A CA 1
ATOM 664 C C . SER A 1 81 ? 27.590 5.571 8.472 1.00 81.25 81 SER A C 1
ATOM 666 O O . SER A 1 81 ? 27.821 5.278 9.639 1.00 81.25 81 SER A O 1
ATOM 668 N N . ASP A 1 82 ? 27.548 4.669 7.484 1.00 83.62 82 ASP A N 1
ATOM 669 C CA . ASP A 1 82 ? 27.666 3.213 7.653 1.00 83.62 82 ASP A CA 1
ATOM 670 C C . ASP A 1 82 ? 26.702 2.672 8.729 1.00 83.62 82 ASP A C 1
ATOM 672 O O . ASP A 1 82 ? 27.047 1.871 9.598 1.00 83.62 82 ASP A O 1
ATOM 676 N N . THR A 1 83 ? 25.456 3.160 8.718 1.00 73.06 83 THR A N 1
ATOM 677 C CA . THR A 1 83 ? 24.444 2.745 9.699 1.00 73.06 83 THR A CA 1
ATOM 678 C C . THR A 1 83 ? 23.065 2.524 9.091 1.00 73.06 83 THR A C 1
ATOM 680 O O . THR A 1 83 ? 22.672 3.117 8.086 1.00 73.06 83 THR A O 1
ATOM 683 N N . MET A 1 84 ? 22.285 1.654 9.739 1.00 74.38 84 MET A N 1
ATOM 684 C CA . MET A 1 84 ? 20.868 1.465 9.436 1.00 74.38 84 MET A CA 1
ATOM 685 C C . MET A 1 84 ? 20.043 2.581 10.081 1.00 74.38 84 MET A C 1
ATOM 687 O O . MET A 1 84 ? 19.898 2.642 11.304 1.00 74.38 84 MET A O 1
ATOM 691 N N . VAL A 1 85 ? 19.439 3.435 9.260 1.00 75.88 85 VAL A N 1
ATOM 692 C CA . VAL A 1 85 ? 18.620 4.560 9.713 1.00 75.88 85 VAL A CA 1
ATOM 693 C C . VAL A 1 85 ? 17.129 4.216 9.702 1.00 75.88 85 VAL A C 1
ATOM 695 O O . VAL A 1 85 ? 16.599 3.591 8.781 1.00 75.88 85 VAL A O 1
ATOM 698 N N . ASN A 1 86 ? 16.425 4.641 10.755 1.00 71.62 86 ASN A N 1
ATOM 699 C CA . ASN A 1 86 ? 14.975 4.485 10.878 1.00 71.62 86 ASN A CA 1
ATOM 700 C C . ASN A 1 86 ? 14.231 5.571 10.086 1.00 71.62 86 ASN A C 1
ATOM 702 O O . ASN A 1 86 ? 14.398 6.766 10.337 1.00 71.62 86 ASN A O 1
ATOM 706 N N . ILE A 1 87 ? 13.313 5.161 9.213 1.00 73.31 87 ILE A N 1
ATOM 707 C CA . ILE A 1 87 ? 12.417 6.047 8.469 1.00 73.31 87 ILE A CA 1
ATOM 708 C C . ILE A 1 87 ? 11.147 6.274 9.296 1.00 73.31 87 ILE A C 1
ATOM 710 O O . ILE A 1 87 ? 10.172 5.514 9.252 1.00 73.31 87 ILE A O 1
ATOM 714 N N . ASN A 1 88 ? 11.168 7.370 10.051 1.00 67.19 88 ASN A N 1
ATOM 715 C CA . ASN A 1 88 ? 10.109 7.744 10.992 1.00 67.19 88 ASN A CA 1
ATOM 716 C C . ASN A 1 88 ? 9.075 8.719 10.412 1.00 67.19 88 ASN A C 1
ATOM 718 O O . ASN A 1 88 ? 8.227 9.225 11.149 1.00 67.19 88 ASN A O 1
ATOM 722 N N . ASN A 1 89 ? 9.138 8.995 9.110 1.00 70.44 89 ASN A N 1
ATOM 723 C CA . ASN A 1 89 ? 8.219 9.924 8.467 1.00 70.44 89 ASN A CA 1
ATOM 724 C C . ASN A 1 89 ? 6.777 9.406 8.530 1.00 70.44 89 ASN A C 1
ATOM 726 O O . ASN A 1 89 ? 6.513 8.193 8.525 1.00 70.44 89 ASN A O 1
ATOM 730 N N . ARG A 1 90 ? 5.842 10.362 8.590 1.00 71.31 90 ARG A N 1
ATOM 731 C CA . ARG A 1 90 ? 4.410 10.088 8.473 1.00 71.31 90 ARG A CA 1
ATOM 732 C C . ARG A 1 90 ? 4.164 9.347 7.161 1.00 71.31 90 ARG A C 1
ATOM 734 O O . ARG A 1 90 ? 4.692 9.730 6.122 1.00 71.31 90 ARG A O 1
ATOM 741 N N . TYR A 1 91 ? 3.368 8.291 7.243 1.00 77.56 91 TYR A N 1
ATOM 742 C CA . TYR A 1 91 ? 3.018 7.458 6.107 1.00 77.56 91 TYR A CA 1
ATOM 743 C C . TYR A 1 91 ? 1.547 7.084 6.209 1.00 77.56 91 TYR A C 1
ATOM 745 O O . TYR A 1 91 ? 1.105 6.599 7.254 1.00 77.56 91 TYR A O 1
ATOM 753 N N . GLU A 1 92 ? 0.804 7.323 5.139 1.00 78.19 92 GLU A N 1
ATOM 754 C CA . GLU A 1 92 ? -0.648 7.204 5.136 1.00 78.19 92 GLU A CA 1
ATOM 755 C C . GLU A 1 92 ? -1.122 5.867 4.558 1.00 78.19 92 GLU A C 1
ATOM 757 O O . GLU A 1 92 ? -0.634 5.395 3.526 1.00 78.19 92 GLU A O 1
ATOM 762 N N . PHE A 1 93 ? -2.100 5.276 5.247 1.00 81.69 93 PHE A N 1
ATOM 763 C CA . PHE A 1 93 ? -2.822 4.081 4.822 1.00 81.69 93 PHE A CA 1
ATOM 764 C C . PHE A 1 93 ? -4.302 4.424 4.731 1.00 81.69 93 PHE A C 1
ATOM 766 O O . PHE A 1 93 ? -4.888 4.784 5.758 1.00 81.69 93 PHE A O 1
ATOM 773 N N . PRO A 1 94 ? -4.915 4.325 3.544 1.00 81.38 94 PRO A N 1
ATOM 774 C CA . PRO A 1 94 ? -6.349 4.497 3.444 1.00 81.38 94 PRO A CA 1
ATOM 775 C C . PRO A 1 94 ? -7.062 3.293 4.077 1.00 81.38 94 PRO A C 1
ATOM 777 O O . PRO A 1 94 ? -6.523 2.184 4.132 1.00 81.38 94 PRO A O 1
ATOM 780 N N . LEU A 1 95 ? -8.285 3.515 4.564 1.00 78.62 95 LEU A N 1
ATOM 781 C CA . LEU A 1 95 ? -9.148 2.429 5.034 1.00 78.62 95 LEU A CA 1
ATOM 782 C C . LEU A 1 95 ? -9.512 1.483 3.883 1.00 78.62 95 LEU A C 1
ATOM 784 O O . LEU A 1 95 ? -9.571 0.270 4.081 1.00 78.62 95 LEU A O 1
ATOM 788 N N . GLU A 1 96 ? -9.708 2.051 2.696 1.00 86.94 96 GLU A N 1
ATOM 789 C CA . GLU A 1 96 ? -9.965 1.343 1.449 1.00 86.94 96 GLU A CA 1
ATOM 790 C C . GLU A 1 96 ? -8.815 1.597 0.474 1.00 86.94 96 GLU A C 1
ATOM 792 O O . GLU A 1 96 ? -8.488 2.736 0.137 1.00 86.94 96 GLU A O 1
ATOM 797 N N . LEU A 1 97 ? -8.162 0.518 0.062 1.00 89.31 97 LEU 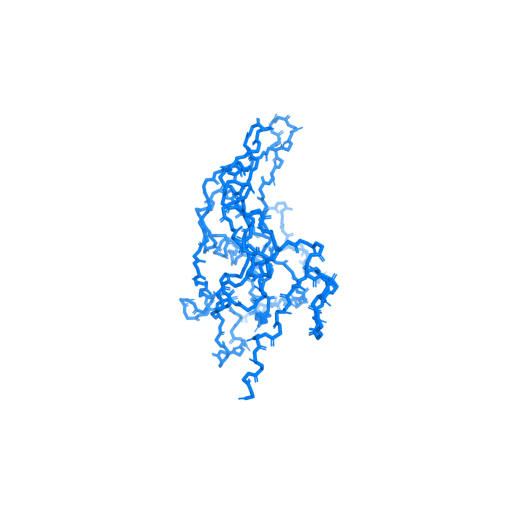A N 1
ATOM 798 C CA . LEU A 1 97 ? -7.044 0.522 -0.863 1.00 89.31 97 LEU A CA 1
ATOM 799 C C . LEU A 1 97 ? -7.514 -0.028 -2.206 1.00 89.31 97 LEU A C 1
ATOM 801 O O . LEU A 1 97 ? -7.765 -1.223 -2.337 1.00 89.31 97 LEU A O 1
ATOM 805 N N . ASP A 1 98 ? -7.607 0.856 -3.191 1.00 94.00 98 ASP A N 1
ATOM 806 C CA . ASP A 1 98 ? -7.982 0.519 -4.556 1.00 94.00 98 ASP A CA 1
ATOM 807 C C . ASP A 1 98 ? -6.737 0.324 -5.428 1.00 94.00 98 ASP A C 1
ATOM 809 O O . ASP A 1 98 ? -6.060 1.294 -5.775 1.00 94.00 98 ASP A O 1
ATOM 813 N N . LEU A 1 99 ? -6.438 -0.924 -5.794 1.00 94.00 99 LEU A N 1
ATOM 814 C CA . LEU A 1 99 ? -5.313 -1.251 -6.675 1.00 94.00 99 LEU A CA 1
ATOM 815 C C . LEU A 1 99 ? -5.693 -1.333 -8.163 1.00 94.00 99 LEU A C 1
ATOM 817 O O . LEU A 1 99 ? -4.791 -1.430 -8.992 1.00 94.00 99 LEU A O 1
ATOM 821 N N . ASP A 1 100 ? -6.979 -1.208 -8.514 1.00 93.19 100 ASP A N 1
ATOM 822 C CA . ASP A 1 100 ? -7.429 -1.086 -9.917 1.00 93.19 100 ASP A CA 1
ATOM 823 C C . ASP A 1 100 ? -7.485 0.364 -10.400 1.00 93.19 100 ASP A C 1
ATOM 825 O O . ASP A 1 100 ? -7.817 0.634 -11.560 1.00 93.19 100 ASP A O 1
ATOM 829 N N . ARG A 1 101 ? -7.163 1.317 -9.521 1.00 91.50 101 ARG A N 1
ATOM 830 C CA . ARG A 1 101 ? -7.070 2.737 -9.861 1.00 91.50 101 ARG A CA 1
ATOM 831 C C . ARG A 1 101 ? -6.241 2.960 -11.127 1.00 91.50 101 ARG A C 1
ATOM 833 O O . ARG A 1 101 ? -5.319 2.204 -11.441 1.00 91.50 101 ARG A O 1
ATOM 840 N N . GLU A 1 102 ? -6.547 4.046 -11.833 1.00 90.94 102 GLU A N 1
ATOM 841 C CA . GLU A 1 102 ? -5.840 4.412 -13.070 1.00 90.94 102 GLU A CA 1
ATOM 842 C C . GLU A 1 102 ? -5.884 3.280 -14.124 1.00 90.94 102 GLU A C 1
ATOM 844 O O . GLU A 1 102 ? -4.909 3.036 -14.828 1.00 90.94 102 GLU A O 1
ATOM 849 N N . ASN A 1 103 ? -7.036 2.600 -14.239 1.00 88.88 103 ASN A N 1
ATOM 850 C CA . ASN A 1 103 ? -7.309 1.523 -15.205 1.00 88.88 103 ASN A CA 1
ATOM 851 C C . ASN A 1 103 ? -6.396 0.288 -15.047 1.00 88.88 103 ASN A C 1
ATOM 853 O O . ASN A 1 103 ? -5.916 -0.282 -16.032 1.00 88.88 103 ASN A O 1
ATOM 857 N N . GLY A 1 104 ? -6.151 -0.120 -13.798 1.00 89.88 104 GLY A N 1
ATOM 858 C CA . GLY A 1 104 ? -5.296 -1.260 -13.478 1.00 89.88 104 GLY A CA 1
ATOM 859 C C . GLY A 1 104 ? -3.823 -0.975 -13.753 1.00 89.88 104 GLY A C 1
ATOM 860 O O . GLY A 1 104 ? -3.124 -1.830 -14.284 1.00 89.88 104 GLY A O 1
ATOM 861 N N . LYS A 1 105 ? -3.339 0.225 -13.407 1.00 93.56 105 LYS A N 1
ATOM 862 C CA . LYS A 1 105 ? -1.957 0.678 -13.661 1.00 93.56 105 LYS A CA 1
ATOM 863 C C . LYS A 1 105 ? -0.872 -0.299 -13.200 1.00 93.56 105 LYS A C 1
ATOM 865 O O . LYS A 1 105 ? 0.203 -0.343 -13.792 1.00 93.56 105 LYS A O 1
ATOM 870 N N . TYR A 1 106 ? -1.133 -1.048 -12.133 1.00 93.38 106 TYR A N 1
ATOM 871 C CA . TYR A 1 106 ? -0.184 -2.009 -11.570 1.00 93.38 106 TYR A CA 1
ATOM 872 C C . TYR A 1 106 ? -0.324 -3.414 -12.171 1.00 93.38 106 TYR A C 1
ATOM 874 O O . TYR A 1 106 ? 0.505 -4.276 -11.886 1.00 93.38 106 TYR A O 1
ATOM 882 N N . LEU A 1 107 ? -1.357 -3.658 -12.976 1.00 92.81 107 LEU A N 1
ATOM 883 C CA . LEU A 1 107 ? -1.639 -4.951 -13.581 1.00 92.81 107 LEU A CA 1
ATOM 884 C C . LEU A 1 107 ? -0.915 -5.110 -14.921 1.00 92.8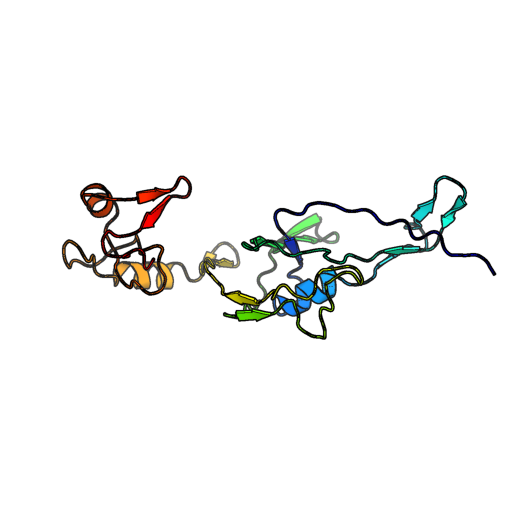1 107 LEU A C 1
ATOM 886 O O . LEU A 1 107 ? -0.678 -4.146 -15.653 1.00 92.81 107 LEU A O 1
ATOM 890 N N . SER A 1 108 ? -0.565 -6.349 -15.256 1.00 91.81 108 SER A N 1
ATOM 891 C CA . SER A 1 108 ? -0.063 -6.687 -16.581 1.00 91.81 108 SER A CA 1
ATOM 892 C C . SER A 1 108 ? -1.181 -6.548 -17.629 1.00 91.81 108 SER A C 1
ATOM 894 O O . SER A 1 108 ? -2.365 -6.631 -17.295 1.00 91.81 108 SER A O 1
ATOM 896 N N . PRO A 1 109 ? -0.849 -6.325 -18.915 1.00 89.12 109 PRO A N 1
ATOM 897 C CA . PRO A 1 109 ? -1.861 -6.209 -19.969 1.00 89.12 109 PRO A CA 1
ATOM 898 C C . PRO A 1 109 ? -2.756 -7.446 -20.105 1.00 89.12 109 PRO A C 1
ATOM 900 O O . PRO A 1 109 ? -3.911 -7.310 -20.497 1.00 89.12 109 PRO A O 1
ATOM 903 N N . ASP A 1 110 ? -2.215 -8.615 -19.756 1.00 88.56 110 ASP A N 1
ATOM 904 C CA . ASP A 1 110 ? -2.872 -9.920 -19.854 1.00 88.56 110 ASP A CA 1
ATOM 905 C C . ASP A 1 110 ? -3.584 -10.328 -18.547 1.00 88.56 110 ASP A C 1
ATOM 907 O O . ASP A 1 110 ? -4.111 -11.435 -18.452 1.00 88.56 110 ASP A O 1
ATOM 911 N N . ALA A 1 111 ? -3.575 -9.466 -17.522 1.00 88.06 111 ALA A N 1
ATOM 912 C CA . ALA A 1 111 ? -4.228 -9.722 -16.242 1.00 88.06 111 ALA A CA 1
ATOM 913 C C . ALA A 1 111 ? -5.756 -9.775 -16.381 1.00 88.06 111 ALA A C 1
ATOM 915 O O . ALA A 1 111 ? -6.354 -9.006 -17.142 1.00 88.06 111 ALA A O 1
ATOM 916 N N . ASP A 1 112 ? -6.399 -10.630 -15.583 1.00 86.12 112 ASP A N 1
ATOM 917 C CA . ASP A 1 112 ? -7.858 -10.678 -15.514 1.00 86.12 112 ASP A CA 1
ATOM 918 C C . ASP A 1 112 ? -8.399 -9.449 -14.771 1.00 86.12 112 ASP A C 1
ATOM 920 O O . ASP A 1 112 ? -8.246 -9.300 -13.558 1.00 86.12 112 ASP A O 1
ATOM 924 N N . LYS A 1 113 ? -9.049 -8.556 -15.520 1.00 84.88 113 LYS A N 1
ATOM 925 C CA . LYS A 1 113 ? -9.645 -7.317 -15.000 1.00 84.88 113 LYS A CA 1
ATOM 926 C C . LYS A 1 113 ? -11.076 -7.503 -14.495 1.00 84.88 113 LYS A C 1
ATOM 928 O O . LYS A 1 113 ? -11.680 -6.539 -14.033 1.00 84.88 113 LYS A O 1
ATOM 933 N N . CYS A 1 114 ? -11.633 -8.712 -14.584 1.00 84.81 114 CYS A N 1
ATOM 934 C CA . CYS A 1 114 ? -12.954 -9.014 -14.035 1.00 84.81 114 CYS A CA 1
ATOM 935 C C . CYS A 1 114 ? -12.926 -9.083 -12.500 1.00 84.81 114 CYS A C 1
ATOM 937 O O . CYS A 1 114 ? -13.964 -8.940 -11.852 1.00 84.81 114 CYS A O 1
ATOM 939 N N . VAL A 1 115 ? -11.743 -9.288 -11.909 1.00 85.56 115 VAL A N 1
ATOM 940 C CA . VAL A 1 115 ? -11.547 -9.343 -10.458 1.00 85.56 115 VAL A CA 1
ATOM 941 C C . VAL A 1 115 ? -11.270 -7.945 -9.911 1.00 85.56 115 VAL A C 1
ATOM 943 O O . VAL A 1 115 ? -10.313 -7.286 -10.308 1.00 85.56 115 VAL A O 1
ATOM 946 N N . ARG A 1 116 ? -12.093 -7.504 -8.952 1.00 88.94 116 ARG A N 1
ATOM 947 C CA . ARG A 1 116 ? -11.933 -6.208 -8.284 1.00 88.94 116 ARG A CA 1
ATOM 948 C C . ARG A 1 116 ? -10.884 -6.281 -7.170 1.00 88.94 116 ARG A C 1
ATOM 950 O O . ARG A 1 116 ? -11.100 -6.930 -6.149 1.00 88.94 116 ARG A O 1
ATOM 957 N N . ASN A 1 117 ? -9.808 -5.518 -7.306 1.00 91.12 117 ASN A N 1
ATOM 958 C CA . ASN A 1 117 ? -8.708 -5.398 -6.349 1.00 91.12 117 ASN A CA 1
ATOM 959 C C . ASN A 1 117 ? -8.924 -4.228 -5.371 1.00 91.12 117 ASN A C 1
ATOM 961 O O . ASN A 1 117 ? -8.090 -3.325 -5.240 1.00 91.12 117 ASN A O 1
ATOM 965 N N . LEU A 1 118 ? -10.070 -4.245 -4.684 1.00 89.50 118 LEU A N 1
ATOM 966 C CA . LEU A 1 118 ? -10.419 -3.302 -3.620 1.00 89.50 118 LEU A CA 1
ATOM 967 C C . LEU A 1 118 ? -10.236 -3.964 -2.251 1.00 89.50 118 LEU A C 1
ATOM 969 O O . LEU A 1 118 ? -10.912 -4.937 -1.920 1.00 89.50 118 LEU A O 1
ATOM 973 N N . TYR A 1 119 ? -9.346 -3.413 -1.431 1.00 83.31 119 TYR A N 1
ATOM 974 C CA . TYR A 1 119 ? -8.977 -3.983 -0.139 1.00 83.31 119 TYR A CA 1
ATOM 975 C C . TYR A 1 119 ? -9.417 -3.096 1.017 1.00 83.31 119 TYR A C 1
ATOM 977 O O . TYR A 1 119 ? -9.111 -1.910 1.053 1.00 83.31 119 TYR A O 1
ATOM 985 N N . THR A 1 120 ? -10.041 -3.684 2.036 1.00 78.25 120 THR A N 1
ATOM 986 C CA . THR A 1 120 ? -10.306 -2.986 3.300 1.00 78.25 120 THR A CA 1
ATOM 987 C C . THR A 1 120 ? -9.221 -3.300 4.323 1.00 78.25 120 THR A C 1
ATOM 989 O O . THR A 1 120 ? -8.988 -4.466 4.658 1.00 78.25 120 THR A O 1
ATOM 992 N N . LEU A 1 121 ? -8.623 -2.269 4.923 1.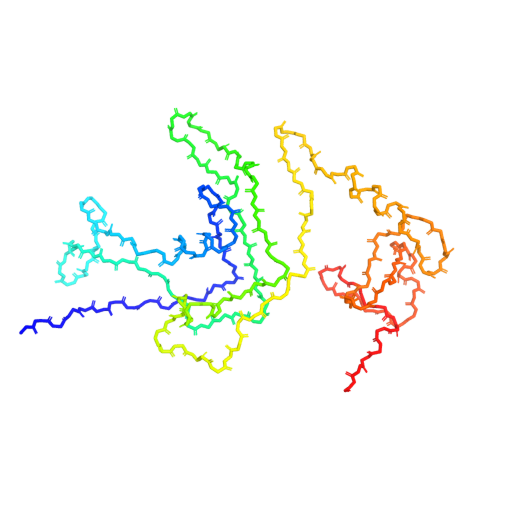00 77.38 121 LEU A N 1
ATOM 993 C CA . LEU A 1 121 ? -7.644 -2.423 5.995 1.00 77.38 121 LEU A CA 1
ATOM 994 C C . LEU A 1 121 ? -8.236 -3.262 7.145 1.00 77.38 121 LEU A C 1
ATOM 996 O O . LEU A 1 121 ? -9.275 -2.935 7.727 1.00 77.38 121 LEU A O 1
ATOM 1000 N N . HIS A 1 122 ? -7.607 -4.402 7.444 1.00 68.25 122 HIS A N 1
ATOM 1001 C CA . HIS A 1 122 ? -8.062 -5.314 8.501 1.00 68.25 122 HIS A CA 1
ATOM 1002 C C . HIS A 1 122 ? -7.273 -5.132 9.805 1.00 68.25 122 HIS A C 1
ATOM 1004 O O . HIS A 1 122 ? -7.872 -5.126 10.876 1.00 68.25 122 HIS A O 1
ATOM 1010 N N . ARG A 1 123 ? -5.944 -4.963 9.734 1.00 63.19 123 ARG A N 1
ATOM 1011 C CA . ARG A 1 123 ? -5.069 -4.738 10.897 1.00 63.19 123 ARG A CA 1
ATOM 1012 C C . ARG A 1 123 ? -3.941 -3.777 10.537 1.00 63.19 123 ARG A C 1
ATOM 1014 O O . ARG A 1 123 ? -3.273 -3.968 9.528 1.00 63.19 123 ARG A O 1
ATOM 1021 N N . ALA A 1 124 ? -3.697 -2.802 11.405 1.00 59.19 124 ALA A N 1
ATOM 1022 C CA . ALA A 1 124 ? -2.491 -1.986 11.413 1.00 59.19 124 ALA A CA 1
ATOM 1023 C C . ALA A 1 124 ? -2.047 -1.837 12.877 1.00 59.19 124 ALA A C 1
ATOM 1025 O O . ALA A 1 124 ? -2.835 -1.340 13.686 1.00 59.19 124 ALA A O 1
ATOM 1026 N N . PRO A 1 125 ? -0.837 -2.275 13.266 1.00 56.81 125 PRO A N 1
ATOM 1027 C CA . PRO A 1 125 ? -0.307 -1.913 14.570 1.00 56.81 125 PRO A CA 1
ATOM 1028 C C . PRO A 1 125 ? -0.173 -0.384 14.619 1.00 56.81 125 PRO A C 1
ATOM 1030 O O . PRO A 1 125 ? 0.587 0.199 13.851 1.00 56.81 125 PRO A O 1
ATOM 1033 N N . GLN A 1 126 ? -0.940 0.279 15.491 1.00 58.06 126 GLN A N 1
ATOM 1034 C CA . GLN A 1 126 ? -0.847 1.735 15.693 1.00 58.06 126 GLN A CA 1
ATOM 1035 C C . GLN A 1 126 ? 0.399 2.144 16.490 1.00 58.06 126 GLN A C 1
ATOM 1037 O O . GLN A 1 126 ? 0.716 3.329 16.580 1.00 58.06 126 GLN A O 1
ATOM 1042 N N . ILE A 1 127 ? 1.095 1.169 17.073 1.00 59.94 127 ILE A N 1
ATOM 1043 C CA . ILE A 1 127 ? 2.308 1.349 17.861 1.00 59.94 127 ILE A CA 1
ATOM 1044 C C . ILE A 1 127 ? 3.496 1.460 16.903 1.00 59.94 127 ILE A C 1
ATOM 1046 O O . ILE A 1 127 ? 3.674 0.614 16.028 1.00 59.94 127 ILE A O 1
ATOM 1050 N N . TYR A 1 128 ? 4.318 2.491 17.074 1.00 65.62 128 TYR A N 1
ATOM 1051 C CA . TYR A 1 128 ? 5.540 2.678 16.291 1.00 65.62 128 TYR A CA 1
ATOM 1052 C C . TYR A 1 128 ? 6.673 3.185 17.178 1.00 65.62 128 TYR A C 1
ATOM 1054 O O . TYR A 1 128 ? 6.435 3.830 18.194 1.00 65.62 128 TYR A O 1
ATOM 1062 N N . PHE A 1 129 ? 7.916 2.909 16.801 1.00 60.28 129 PHE A N 1
ATOM 1063 C CA . PHE A 1 129 ? 9.091 3.404 17.513 1.00 60.28 129 PHE A CA 1
ATOM 1064 C C . PHE A 1 129 ? 9.523 4.756 16.937 1.00 60.28 129 PHE A C 1
ATOM 1066 O O . PHE A 1 129 ? 9.483 4.968 15.729 1.00 60.28 129 PHE A O 1
ATOM 1073 N N . HIS A 1 130 ? 9.933 5.682 17.798 1.00 58.88 130 HIS A N 1
ATOM 1074 C CA . HIS A 1 130 ? 10.512 6.966 17.417 1.00 58.88 130 HIS A CA 1
ATOM 1075 C C . HIS A 1 130 ? 11.667 7.295 18.360 1.00 58.88 130 HIS A C 1
ATOM 1077 O O . HIS A 1 130 ? 11.441 7.498 19.553 1.00 58.88 130 HIS A O 1
ATOM 1083 N N . LYS A 1 131 ? 12.893 7.367 17.818 1.00 73.94 131 LYS A N 1
ATOM 1084 C CA . LYS A 1 131 ? 14.124 7.688 18.569 1.00 73.94 131 LYS A CA 1
ATOM 1085 C C . LYS A 1 131 ? 14.295 6.827 19.836 1.00 73.94 131 LYS A C 1
ATOM 1087 O O . LYS A 1 131 ? 14.524 7.346 20.920 1.00 73.94 131 LYS A O 1
ATOM 1092 N N . GLY A 1 132 ? 14.091 5.514 19.714 1.00 66.50 132 GLY A N 1
ATOM 1093 C CA . GLY A 1 132 ? 14.179 4.572 20.841 1.00 66.50 132 GLY A CA 1
ATOM 1094 C C . GLY A 1 132 ? 12.979 4.587 21.797 1.00 66.50 132 GLY A C 1
ATOM 1095 O O . GLY A 1 132 ? 12.883 3.732 22.666 1.00 66.50 132 GLY A O 1
ATOM 1096 N N . THR A 1 133 ? 12.025 5.504 21.627 1.00 57.97 133 THR A N 1
ATOM 1097 C CA . THR A 1 133 ? 10.797 5.558 22.429 1.00 57.97 133 THR A CA 1
ATOM 1098 C C . THR A 1 133 ? 9.626 4.951 21.668 1.00 57.97 133 THR A C 1
ATOM 1100 O O . THR A 1 133 ? 9.369 5.310 20.517 1.00 57.97 133 THR A O 1
ATOM 1103 N N . VAL A 1 134 ? 8.857 4.077 22.315 1.00 70.44 134 VAL A N 1
ATOM 1104 C CA . VAL A 1 134 ? 7.596 3.582 21.752 1.00 70.44 134 VAL A CA 1
ATOM 1105 C C . VAL A 1 134 ? 6.553 4.702 21.779 1.00 70.44 134 VAL A C 1
ATOM 1107 O O . VAL A 1 134 ? 6.254 5.274 22.825 1.00 70.44 134 VAL A O 1
ATOM 1110 N N . LYS A 1 135 ? 5.992 5.044 20.621 1.00 75.06 135 LYS A N 1
ATOM 1111 C CA . LYS A 1 135 ? 4.919 6.029 20.454 1.00 75.06 135 LYS A CA 1
ATOM 1112 C C . LYS A 1 135 ? 3.587 5.323 20.246 1.00 75.06 135 LYS A C 1
ATOM 1114 O O . LYS A 1 135 ? 3.527 4.205 19.739 1.00 75.06 135 LYS A O 1
ATOM 1119 N N . LYS A 1 136 ? 2.515 5.998 20.668 1.00 68.25 136 LYS A N 1
ATOM 1120 C CA . LYS A 1 136 ? 1.139 5.480 20.709 1.00 68.25 136 LYS A CA 1
ATOM 1121 C C . LYS A 1 136 ? 0.936 4.211 21.554 1.00 68.25 136 LYS A C 1
ATOM 1123 O O . LYS A 1 136 ? -0.173 3.689 21.574 1.00 68.25 136 LYS A O 1
ATOM 1128 N N . LEU A 1 137 ? 1.949 3.767 22.308 1.00 72.38 137 LEU A N 1
ATOM 1129 C CA . LEU A 1 137 ? 1.810 2.684 23.285 1.00 72.38 137 LEU A CA 1
ATOM 1130 C C . LEU A 1 137 ? 0.783 3.057 24.353 1.00 72.38 137 LEU A C 1
ATOM 1132 O O . LEU A 1 137 ? -0.220 2.373 24.475 1.00 72.38 137 LEU A O 1
ATOM 1136 N N . GLU A 1 138 ? 0.981 4.185 25.039 1.00 71.75 138 GLU A N 1
ATOM 1137 C CA . GLU A 1 138 ? 0.069 4.658 26.090 1.00 71.75 138 GLU A CA 1
ATOM 1138 C C . GLU A 1 138 ? -1.364 4.813 25.586 1.00 71.75 138 GLU A C 1
ATOM 1140 O O . GLU A 1 138 ? -2.299 4.313 26.195 1.00 71.75 138 GLU A O 1
ATOM 1145 N N . SER A 1 139 ? -1.566 5.441 24.425 1.00 65.38 139 SER A N 1
ATOM 1146 C CA . SER A 1 139 ? -2.909 5.595 23.857 1.00 65.38 139 SER A CA 1
ATOM 1147 C C . SER A 1 139 ? -3.564 4.254 23.515 1.00 65.38 139 SER A C 1
ATOM 1149 O O . SER A 1 139 ? -4.767 4.104 23.719 1.00 65.38 139 SER A O 1
ATOM 1151 N N . GLU A 1 140 ? -2.799 3.275 23.024 1.00 67.62 140 GLU A N 1
ATOM 1152 C CA . GLU A 1 140 ? -3.310 1.934 22.716 1.00 67.62 140 GLU A CA 1
ATOM 1153 C C . GLU A 1 140 ? -3.570 1.112 23.982 1.00 67.62 140 GLU A C 1
ATOM 1155 O O . GLU A 1 140 ? -4.591 0.431 24.063 1.00 67.62 140 GLU A O 1
ATOM 1160 N N . VAL A 1 141 ? -2.713 1.239 24.997 1.00 73.81 141 VAL A N 1
ATOM 1161 C CA . VAL A 1 141 ? -2.891 0.637 26.324 1.00 73.81 141 VAL A CA 1
ATOM 1162 C C . VAL A 1 141 ? -4.103 1.247 27.027 1.00 73.81 141 VAL A C 1
ATOM 1164 O O . VAL A 1 141 ? -4.933 0.510 27.547 1.00 73.81 141 VAL A O 1
ATOM 1167 N N . VAL A 1 142 ? -4.283 2.570 26.983 1.00 73.62 142 VAL A N 1
ATOM 1168 C CA . VAL A 1 142 ? -5.448 3.283 27.536 1.00 73.62 142 VAL A CA 1
ATOM 1169 C C . VAL A 1 142 ? -6.727 2.937 26.775 1.00 73.62 142 VAL A C 1
ATOM 1171 O O . VAL A 1 142 ? -7.792 2.792 27.376 1.00 73.62 142 VAL A O 1
ATOM 1174 N N . ARG A 1 143 ? -6.664 2.799 25.448 1.00 77.62 143 ARG A N 1
ATOM 1175 C CA . ARG A 1 143 ? -7.808 2.344 24.649 1.00 77.62 143 ARG A CA 1
ATOM 1176 C C . ARG A 1 143 ? -8.193 0.920 25.042 1.00 77.62 143 ARG A C 1
ATOM 1178 O O . ARG A 1 143 ? -9.362 0.682 25.330 1.00 77.62 143 ARG A O 1
ATOM 1185 N N . ALA A 1 144 ? -7.224 0.004 25.094 1.00 69.19 144 ALA A N 1
ATOM 1186 C CA . ALA A 1 144 ? -7.435 -1.386 25.488 1.00 69.19 144 ALA A CA 1
ATOM 1187 C C . ALA A 1 144 ? -7.932 -1.505 26.938 1.00 69.19 144 ALA A C 1
ATOM 1189 O O . ALA A 1 144 ? -8.868 -2.248 27.215 1.00 69.19 144 ALA A O 1
ATOM 1190 N N . SER A 1 145 ? -7.401 -0.699 27.860 1.00 78.38 145 SER A N 1
ATOM 1191 C CA . SER A 1 145 ? -7.828 -0.702 29.262 1.00 78.38 145 SER A CA 1
ATOM 1192 C C . SER A 1 145 ? -9.277 -0.244 29.436 1.00 78.38 145 SER A C 1
ATOM 1194 O O . SER A 1 145 ? -9.957 -0.685 30.361 1.00 78.38 145 SER A O 1
ATOM 1196 N N . LYS A 1 146 ? -9.798 0.589 28.528 1.00 79.56 146 LYS A N 1
ATOM 1197 C CA . LYS A 1 146 ? -11.200 1.034 28.530 1.00 79.56 146 LYS A CA 1
ATOM 1198 C C . LYS A 1 146 ? -12.176 0.009 27.949 1.00 79.56 146 LYS A C 1
ATOM 1200 O O . LYS A 1 146 ? -13.375 0.143 28.202 1.00 79.56 146 LYS A O 1
ATOM 1205 N N . LEU A 1 147 ? -11.704 -0.997 27.209 1.00 83.56 147 LEU A N 1
ATOM 1206 C CA . LEU A 1 147 ? -12.570 -2.028 26.637 1.00 83.56 147 LEU A CA 1
ATOM 1207 C C . LEU A 1 147 ? -13.200 -2.869 27.750 1.00 83.56 147 LEU A C 1
ATOM 1209 O O . LEU A 1 147 ? -12.516 -3.350 28.657 1.00 83.56 147 LEU A O 1
ATOM 1213 N N . LYS A 1 148 ? -14.524 -3.031 27.680 1.00 87.88 148 LYS A N 1
ATOM 1214 C CA . LYS A 1 148 ? -15.298 -3.829 28.632 1.00 87.88 148 LYS A CA 1
ATOM 1215 C C . LYS A 1 148 ? -15.433 -5.256 28.126 1.00 87.88 148 LYS A C 1
ATOM 1217 O O . LYS A 1 148 ? -15.960 -5.487 27.039 1.00 87.88 148 LYS A O 1
ATOM 1222 N N . CYS A 1 149 ? -15.021 -6.202 28.960 1.00 86.75 149 CYS A N 1
ATOM 1223 C CA . CYS A 1 149 ? -15.218 -7.617 28.715 1.00 86.75 149 CYS A CA 1
ATOM 1224 C C . CYS A 1 149 ? -16.716 -7.919 28.617 1.00 86.75 149 CYS A C 1
ATOM 1226 O O . CYS A 1 149 ? -17.477 -7.614 29.529 1.00 86.75 149 CYS A O 1
ATOM 1228 N N . THR A 1 150 ? -17.142 -8.541 27.527 1.00 88.50 150 THR A N 1
ATOM 1229 C CA . THR A 1 150 ? -18.533 -8.909 27.282 1.00 88.50 150 THR A CA 1
ATOM 1230 C C . THR A 1 150 ? -19.001 -10.017 28.223 1.00 88.50 150 THR A C 1
ATOM 1232 O O . THR A 1 150 ? -20.173 -10.050 28.566 1.00 88.50 150 THR A O 1
ATOM 1235 N N . SER A 1 151 ? -18.097 -10.892 28.678 1.00 85.06 151 SER A N 1
ATOM 1236 C CA . SER A 1 151 ? -18.432 -11.967 29.623 1.00 85.06 151 SER A CA 1
ATOM 1237 C C . SER A 1 151 ? -18.659 -11.453 31.051 1.00 85.06 151 SER A C 1
ATOM 1239 O O . SER A 1 151 ? -19.618 -11.858 31.695 1.00 85.06 151 SER A O 1
ATOM 1241 N N . CYS A 1 152 ? -17.803 -10.559 31.560 1.00 88.94 152 CYS A N 1
ATOM 1242 C CA . CYS A 1 152 ? -17.834 -10.164 32.977 1.00 88.94 152 CYS A CA 1
ATOM 1243 C C . CYS A 1 152 ? -18.117 -8.673 33.226 1.00 88.94 152 CYS A C 1
ATOM 1245 O O . CYS A 1 152 ? -18.120 -8.234 34.374 1.00 88.94 152 CYS A O 1
ATOM 1247 N N . GLY A 1 153 ? -18.269 -7.865 32.175 1.00 86.94 153 GLY A N 1
ATOM 1248 C CA . GLY A 1 153 ? -18.541 -6.423 32.239 1.00 86.94 153 GLY A CA 1
ATOM 1249 C C . GLY A 1 153 ? -17.369 -5.545 32.697 1.00 86.94 153 GLY A C 1
ATOM 1250 O O . GLY A 1 153 ? -17.418 -4.321 32.546 1.00 86.94 153 GLY A O 1
ATOM 1251 N N . LYS A 1 154 ? -16.299 -6.138 33.242 1.00 88.62 154 LYS A N 1
ATOM 1252 C CA . LYS A 1 154 ? -15.135 -5.408 33.761 1.00 88.62 154 LYS A CA 1
ATOM 1253 C C . LYS A 1 154 ? -14.245 -4.884 32.629 1.00 88.62 154 LYS A C 1
ATOM 1255 O O . LYS A 1 154 ? -14.145 -5.483 31.559 1.00 88.62 154 LYS A O 1
ATOM 1260 N N . LYS A 1 155 ? -13.588 -3.753 32.893 1.00 87.31 155 LYS A N 1
ATOM 1261 C CA . LYS A 1 155 ? -12.607 -3.112 32.002 1.00 87.31 155 LYS A CA 1
ATOM 1262 C C . LYS A 1 155 ? -11.338 -3.966 31.825 1.00 87.31 155 LYS A C 1
ATOM 1264 O O . LYS A 1 155 ? -11.126 -4.933 32.560 1.00 87.31 155 LYS A O 1
ATOM 1269 N N . GLY A 1 156 ? -10.497 -3.606 30.857 1.00 81.25 156 GLY A N 1
ATOM 1270 C CA . GLY A 1 156 ? -9.228 -4.289 30.579 1.00 81.25 156 GLY A CA 1
ATOM 1271 C C . GLY A 1 156 ? -9.332 -5.484 29.630 1.00 81.25 156 GLY A C 1
ATOM 1272 O O . GLY A 1 156 ? -8.478 -6.366 29.673 1.00 81.25 156 GLY A O 1
ATOM 1273 N N . ALA A 1 157 ? -10.375 -5.556 28.802 1.00 83.12 157 ALA A N 1
ATOM 1274 C CA . ALA A 1 157 ? -10.456 -6.568 27.754 1.00 83.12 157 ALA A CA 1
ATOM 1275 C C . ALA A 1 157 ? -9.438 -6.287 26.636 1.00 83.12 157 ALA A C 1
ATOM 1277 O O . ALA A 1 157 ? -9.244 -5.144 26.232 1.00 83.12 157 ALA A O 1
ATOM 1278 N N . VAL A 1 158 ? -8.798 -7.333 26.115 1.00 75.56 158 VAL A N 1
ATOM 1279 C CA . VAL A 1 158 ? -7.735 -7.197 25.095 1.00 75.56 158 VAL A CA 1
ATOM 1280 C C . VAL A 1 158 ? -7.970 -8.066 23.863 1.00 75.56 158 VAL A C 1
ATOM 1282 O O . VAL A 1 158 ? -7.364 -7.828 22.822 1.00 75.56 158 VAL A O 1
ATOM 1285 N N . LEU A 1 159 ? -8.881 -9.038 23.947 1.00 80.62 159 LEU A N 1
ATOM 1286 C CA . LEU A 1 159 ? -9.271 -9.868 22.813 1.00 80.62 159 LEU A CA 1
ATOM 1287 C C . LEU A 1 159 ? -10.547 -9.323 22.189 1.00 80.62 159 LEU A C 1
ATOM 1289 O O . LEU A 1 159 ? -11.587 -9.317 22.838 1.00 80.62 159 LEU A O 1
ATOM 1293 N N . GLY A 1 160 ? -10.475 -8.876 20.938 1.00 78.81 160 GLY A N 1
ATOM 1294 C CA . GLY A 1 160 ? -11.642 -8.504 20.135 1.00 78.81 160 GLY A CA 1
ATOM 1295 C C . GLY A 1 160 ? -12.064 -9.635 19.201 1.00 78.81 160 GLY A C 1
ATOM 1296 O O . GLY A 1 160 ? -11.224 -10.433 18.783 1.00 78.81 160 GLY A O 1
ATOM 1297 N N . CYS A 1 161 ? -13.357 -9.701 18.877 1.00 76.69 161 CYS A N 1
ATOM 1298 C CA . CYS A 1 161 ? -13.868 -10.640 17.880 1.00 76.69 161 CYS A CA 1
ATOM 1299 C C . CYS A 1 161 ? -13.225 -10.397 16.502 1.00 76.69 161 CYS A C 1
ATOM 1301 O O . CYS A 1 161 ? -12.959 -9.263 16.105 1.00 76.69 161 CYS A O 1
ATOM 1303 N N . TYR A 1 162 ? -12.992 -11.475 15.760 1.00 74.19 162 TYR A N 1
ATOM 1304 C CA . TYR A 1 162 ? -12.461 -11.454 14.403 1.00 74.19 162 TYR A CA 1
ATOM 1305 C C . TYR A 1 162 ? -13.427 -10.778 13.417 1.00 74.19 162 TYR A C 1
ATOM 1307 O O . TYR A 1 162 ? -12.985 -10.085 12.498 1.00 74.19 162 TYR A O 1
ATOM 1315 N N . MET A 1 163 ? -14.740 -10.932 13.632 1.00 74.12 163 MET A N 1
ATOM 1316 C CA . MET A 1 163 ? -15.774 -10.264 12.840 1.00 74.12 163 MET A CA 1
ATOM 1317 C C . MET A 1 163 ? -15.805 -8.769 13.147 1.00 74.12 163 MET A C 1
ATOM 1319 O O . MET A 1 163 ? -16.107 -8.372 14.270 1.00 74.12 163 MET A O 1
ATOM 1323 N N . LYS A 1 164 ? -15.570 -7.932 12.128 1.00 66.00 164 LYS A N 1
ATOM 1324 C CA . LYS A 1 164 ? -15.514 -6.463 12.271 1.00 66.00 164 LYS A CA 1
ATOM 1325 C C . LYS A 1 164 ? -16.834 -5.839 12.744 1.00 66.00 164 LYS A C 1
ATOM 1327 O O . LYS A 1 164 ? -16.816 -4.803 13.400 1.00 66.00 164 LYS A O 1
ATOM 1332 N N . SER A 1 165 ? -17.970 -6.462 12.424 1.00 73.25 165 SER A N 1
ATOM 1333 C CA . SER A 1 165 ? -19.295 -6.040 12.899 1.00 73.25 165 SER A CA 1
ATOM 1334 C C . SER A 1 165 ? -19.504 -6.312 14.392 1.00 73.25 165 SER A C 1
ATOM 1336 O O . SER A 1 165 ? -20.379 -5.719 15.020 1.00 73.25 165 SER A O 1
ATOM 1338 N N . CYS A 1 166 ? -18.695 -7.189 14.987 1.00 75.06 166 CYS A N 1
ATOM 1339 C CA . CYS A 1 166 ? -18.829 -7.589 16.372 1.00 75.06 166 CYS A CA 1
ATOM 1340 C C . CYS A 1 166 ? -17.921 -6.743 17.270 1.00 75.06 166 CYS A C 1
ATOM 1342 O O . CYS A 1 166 ? -16.707 -6.916 17.307 1.00 75.06 166 CYS A O 1
ATOM 1344 N N . GLN A 1 167 ? -18.530 -5.874 18.074 1.00 80.62 167 GLN A N 1
ATOM 1345 C CA . GLN A 1 167 ? -17.823 -5.036 19.051 1.00 80.62 167 GLN A CA 1
ATOM 1346 C C . GLN A 1 167 ? -17.546 -5.761 20.378 1.00 80.62 167 GLN A C 1
ATOM 1348 O O . GLN A 1 167 ? -17.227 -5.133 21.389 1.00 80.62 167 GLN A O 1
ATOM 1353 N N . ARG A 1 168 ? -17.706 -7.091 20.416 1.00 84.62 168 ARG A N 1
ATOM 1354 C CA . ARG A 1 168 ? -17.479 -7.860 21.638 1.00 84.62 168 ARG A CA 1
ATOM 1355 C C . ARG A 1 168 ? -15.991 -8.000 21.909 1.00 84.62 168 ARG A C 1
ATOM 1357 O O . ARG A 1 168 ? -15.202 -8.325 21.019 1.00 84.62 168 ARG A O 1
ATOM 1364 N N . THR A 1 169 ? -15.634 -7.798 23.169 1.00 85.31 169 THR A N 1
ATOM 1365 C CA . THR A 1 169 ? -14.256 -7.912 23.643 1.00 85.31 169 THR A CA 1
ATOM 1366 C C . THR A 1 169 ? -14.212 -8.751 24.907 1.00 85.31 169 THR A C 1
ATOM 1368 O O . THR A 1 169 ? -15.189 -8.787 25.645 1.00 85.31 169 THR A O 1
ATOM 1371 N N . TYR A 1 170 ? -13.121 -9.463 25.163 1.00 83.50 170 TYR A N 1
ATOM 1372 C CA . TYR A 1 170 ? -13.004 -10.392 26.285 1.00 83.50 170 TYR A CA 1
ATOM 1373 C C . TYR A 1 170 ? -11.633 -10.282 26.952 1.00 83.50 170 TYR A C 1
ATOM 1375 O O . TYR A 1 170 ? -10.641 -9.856 26.349 1.00 83.50 170 TYR A O 1
ATOM 1383 N N . HIS A 1 171 ? -11.575 -10.672 28.224 1.00 85.88 171 HIS A N 1
ATOM 1384 C CA . HIS A 1 171 ? -10.301 -10.998 28.861 1.00 85.88 171 HIS A CA 1
ATOM 1385 C C . HIS A 1 171 ? -9.750 -12.286 28.265 1.00 85.88 171 HIS A C 1
ATOM 1387 O O . HIS A 1 171 ? -10.523 -13.178 27.924 1.00 85.88 171 HIS A O 1
ATOM 1393 N N . VAL A 1 172 ? -8.422 -12.400 28.209 1.00 81.50 172 VAL A N 1
ATOM 1394 C CA . VAL A 1 172 ? -7.765 -13.599 27.672 1.00 81.50 172 VAL A CA 1
ATOM 1395 C C . VAL A 1 172 ? -8.227 -14.881 28.367 1.00 81.50 172 VAL A C 1
ATOM 1397 O O . VAL A 1 172 ? -8.721 -15.751 27.661 1.00 81.50 172 VAL A O 1
ATOM 1400 N N . PRO A 1 173 ? -8.209 -14.989 29.711 1.00 83.94 173 PRO A N 1
ATOM 1401 C CA . PRO A 1 173 ? -8.657 -16.210 30.386 1.00 83.94 173 PRO A CA 1
ATOM 1402 C C . PRO A 1 173 ? -10.138 -16.511 30.132 1.00 83.94 173 PRO A C 1
ATOM 1404 O O . PRO A 1 173 ? -10.506 -17.638 29.847 1.00 83.94 173 PRO A O 1
ATOM 1407 N N . ARG A 1 174 ? -10.981 -15.470 30.127 1.00 81.19 174 ARG A N 1
ATOM 1408 C CA . ARG A 1 174 ? -12.432 -15.605 29.920 1.00 81.19 174 ARG A CA 1
ATOM 1409 C C . ARG A 1 174 ? -12.805 -16.052 28.518 1.00 81.19 174 ARG A C 1
ATOM 1411 O O . ARG A 1 174 ? -13.900 -16.559 28.337 1.00 81.19 174 ARG A O 1
ATOM 1418 N N . ALA A 1 175 ? -11.943 -15.813 27.537 1.00 77.75 175 ALA A N 1
ATOM 1419 C CA . ALA A 1 175 ? -12.152 -16.300 26.186 1.00 77.75 175 ALA A CA 1
ATOM 1420 C C . ALA A 1 175 ? -12.006 -17.831 26.123 1.00 77.75 175 ALA A C 1
ATOM 1422 O O . ALA A 1 175 ? -12.798 -18.476 25.450 1.00 77.75 175 ALA A O 1
ATOM 1423 N N . TYR A 1 176 ? -11.072 -18.419 26.879 1.00 80.00 176 TYR A N 1
ATOM 1424 C CA . TYR A 1 176 ? -10.894 -19.877 26.934 1.00 80.00 176 TYR A CA 1
ATOM 1425 C C . TYR A 1 176 ? -12.068 -20.618 27.587 1.00 80.00 176 TYR A C 1
ATOM 1427 O O . TYR A 1 176 ? -12.303 -21.774 27.255 1.00 80.00 176 TYR A O 1
ATOM 1435 N N . ASP A 1 177 ? -12.823 -19.949 28.461 1.00 80.62 177 ASP A N 1
ATOM 1436 C CA . ASP A 1 177 ? -13.951 -20.543 29.191 1.00 80.62 177 ASP A CA 1
ATOM 1437 C C . ASP A 1 177 ? -15.276 -20.556 28.393 1.00 80.62 177 ASP A C 1
ATOM 1439 O O . ASP A 1 177 ? -16.298 -21.018 28.900 1.00 80.62 177 ASP A O 1
ATOM 1443 N N . ILE A 1 178 ? -15.316 -19.997 27.177 1.00 74.44 178 ILE A N 1
ATOM 1444 C CA . ILE A 1 178 ? -16.550 -19.887 26.378 1.00 74.44 178 ILE A CA 1
ATOM 1445 C C . ILE A 1 178 ? -16.779 -21.194 25.588 1.00 74.44 178 ILE A C 1
ATOM 1447 O O . ILE A 1 178 ? -15.907 -21.577 24.808 1.00 74.44 178 ILE A O 1
ATOM 1451 N N . PRO A 1 179 ? -17.943 -21.862 25.719 1.00 67.44 179 PRO A N 1
ATOM 1452 C CA . PRO A 1 179 ? -18.299 -23.018 24.886 1.00 67.44 179 PRO A CA 1
ATOM 1453 C C . PRO A 1 179 ? -18.418 -22.636 23.397 1.00 67.44 179 PRO A C 1
ATOM 1455 O O . PRO A 1 179 ? -18.791 -21.507 23.096 1.00 67.44 179 PRO A O 1
ATOM 1458 N N . ASP A 1 180 ? -18.114 -23.550 22.466 1.00 64.56 180 ASP A N 1
ATOM 1459 C CA . ASP A 1 180 ? -18.147 -23.342 20.996 1.00 64.56 180 ASP A CA 1
ATOM 1460 C C . ASP A 1 180 ? -17.154 -22.304 20.434 1.00 64.56 180 ASP A C 1
ATOM 1462 O O . ASP A 1 180 ? -17.354 -21.686 19.383 1.00 64.56 180 ASP A O 1
ATOM 1466 N N . PHE A 1 181 ? -16.029 -22.135 21.124 1.00 66.19 181 PHE A N 1
ATOM 1467 C CA . PHE A 1 181 ? -14.968 -21.206 20.753 1.00 66.19 181 PHE A CA 1
ATOM 1468 C C . PHE A 1 181 ? -14.112 -21.689 19.570 1.00 66.19 181 PHE A C 1
ATOM 1470 O O . PHE A 1 181 ? -13.728 -22.856 19.485 1.00 66.19 181 PHE A O 1
ATOM 1477 N N . ARG A 1 182 ? -13.724 -20.765 18.677 1.00 67.88 182 ARG A N 1
ATOM 1478 C CA . ARG A 1 182 ? -12.763 -21.019 17.587 1.00 67.88 182 ARG A CA 1
ATOM 1479 C C . ARG A 1 182 ? -11.526 -20.126 17.752 1.00 67.88 182 ARG A C 1
ATOM 1481 O O . ARG A 1 182 ? -11.581 -18.930 17.459 1.00 67.88 182 ARG A O 1
ATOM 1488 N N . TRP A 1 183 ? -10.425 -20.715 18.221 1.00 70.50 183 TRP A N 1
ATOM 1489 C CA . TRP A 1 183 ? -9.076 -20.143 18.130 1.00 70.50 183 TRP A CA 1
ATOM 1490 C C . TRP A 1 183 ? -8.446 -20.592 16.806 1.00 70.50 183 TRP A C 1
ATOM 1492 O O . TRP A 1 183 ? -8.475 -21.784 16.504 1.00 70.50 183 TRP A O 1
ATOM 1502 N N . ASP A 1 184 ? -7.878 -19.674 16.021 1.00 62.72 184 ASP A N 1
ATOM 1503 C CA . ASP A 1 184 ? -7.009 -20.054 14.898 1.00 62.72 184 ASP A CA 1
ATOM 1504 C C . ASP A 1 184 ? -5.531 -20.117 15.328 1.00 62.72 184 ASP A C 1
ATOM 1506 O O . ASP A 1 184 ? -5.137 -19.618 16.386 1.00 62.72 184 ASP A O 1
ATOM 1510 N N . SER A 1 185 ? -4.684 -20.717 14.489 1.00 52.47 185 SER A N 1
ATOM 1511 C CA . SER A 1 185 ? -3.229 -20.803 14.701 1.00 52.47 185 SER A CA 1
ATOM 1512 C C . SER A 1 185 ? -2.508 -19.443 14.695 1.00 52.47 185 SER A C 1
ATOM 1514 O O . SER A 1 185 ? -1.301 -19.383 14.914 1.00 52.47 185 SER A O 1
ATOM 1516 N N . 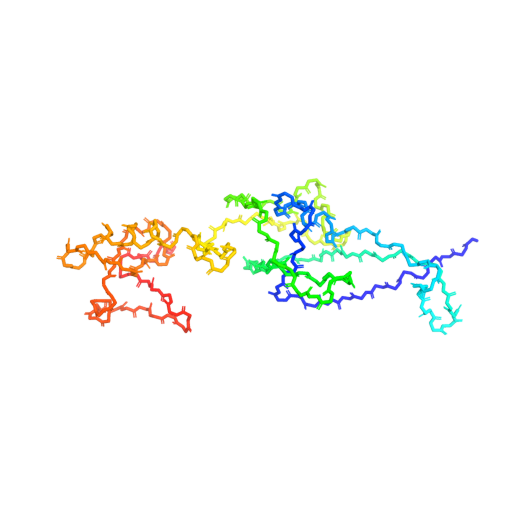LEU A 1 186 ? -3.233 -18.344 14.459 1.00 54.84 186 LEU A N 1
ATOM 1517 C CA . LEU A 1 186 ? -2.756 -16.962 14.489 1.00 54.84 186 LEU A CA 1
ATOM 1518 C C . LEU A 1 186 ? -3.320 -16.189 15.697 1.00 54.84 186 LEU A C 1
ATOM 1520 O O . LEU A 1 186 ? -3.291 -14.952 15.704 1.00 54.84 186 LEU A O 1
ATOM 1524 N N . SER A 1 187 ? -3.843 -16.900 16.704 1.00 57.44 187 SER A N 1
ATOM 1525 C CA . SER A 1 187 ? -4.441 -16.339 17.922 1.00 57.44 187 SER A CA 1
ATOM 1526 C C . SER A 1 187 ? -5.598 -15.373 17.644 1.00 57.44 187 SER A C 1
ATOM 1528 O O . SER A 1 187 ? -5.836 -14.426 18.402 1.00 57.44 187 SER A O 1
ATOM 1530 N N . LYS A 1 188 ? -6.321 -15.563 16.536 1.00 57.94 188 LYS A N 1
ATOM 1531 C CA . LYS A 1 188 ? -7.558 -14.837 16.246 1.00 57.94 188 LYS A CA 1
ATOM 1532 C C . LYS A 1 188 ? -8.733 -15.557 16.896 1.00 57.94 188 LYS A C 1
ATOM 1534 O O . LYS A 1 188 ? -8.803 -16.782 16.931 1.00 57.94 188 LYS A O 1
ATOM 1539 N N . TYR A 1 189 ? -9.653 -14.746 17.406 1.00 72.62 189 TYR A N 1
ATOM 1540 C CA . TYR A 1 189 ? -10.807 -15.164 18.188 1.00 72.62 189 TYR A CA 1
ATOM 1541 C C . TYR A 1 189 ? -12.100 -14.920 17.406 1.00 72.62 189 TYR A C 1
ATOM 1543 O O . TYR A 1 189 ? -12.349 -13.786 17.005 1.00 72.62 189 TYR A O 1
ATOM 1551 N N . LEU A 1 190 ? -12.958 -15.930 17.255 1.00 72.69 190 LEU A N 1
ATOM 1552 C CA . LEU A 1 190 ? -14.335 -15.763 16.779 1.00 72.69 190 LEU A CA 1
ATOM 1553 C C . LEU A 1 190 ? -15.337 -16.054 17.908 1.00 72.69 190 LEU A C 1
ATOM 1555 O O . LEU A 1 190 ? -15.305 -17.128 18.504 1.00 72.69 190 LEU A O 1
ATOM 1559 N N . CYS A 1 191 ? -16.224 -15.098 18.209 1.00 73.12 191 CYS A N 1
ATOM 1560 C CA . CYS A 1 191 ? -17.235 -15.260 19.258 1.00 73.12 191 CYS A CA 1
ATOM 1561 C C . CYS A 1 191 ? -18.425 -16.107 18.786 1.00 73.12 191 CYS A C 1
ATOM 1563 O O . CYS A 1 191 ? -18.800 -16.030 17.620 1.00 73.12 191 CYS A O 1
ATOM 1565 N N . THR A 1 192 ? -19.102 -16.791 19.708 1.00 67.81 192 THR A N 1
ATOM 1566 C CA . THR A 1 192 ? -20.275 -17.659 19.449 1.00 67.81 192 THR A CA 1
ATOM 1567 C C . THR A 1 192 ? -21.472 -16.973 18.787 1.00 67.81 192 THR A C 1
ATOM 1569 O O . THR A 1 192 ? -22.336 -17.625 18.219 1.00 67.81 192 THR A O 1
ATOM 1572 N N . HIS A 1 193 ? -21.528 -15.644 18.842 1.00 62.88 193 HIS A N 1
ATOM 1573 C CA . HIS A 1 193 ? -22.581 -14.840 18.223 1.00 62.88 193 HIS A CA 1
ATOM 1574 C C . HIS A 1 193 ? -22.202 -14.279 16.854 1.00 62.88 193 HIS A C 1
ATOM 1576 O O . HIS A 1 193 ? -22.968 -13.515 16.269 1.00 62.88 193 HIS A O 1
ATOM 1582 N N . ALA A 1 194 ? -21.000 -14.577 16.363 1.00 56.09 194 ALA A N 1
ATOM 1583 C CA . ALA A 1 194 ? -20.732 -14.440 14.947 1.00 56.09 194 ALA A CA 1
ATOM 1584 C C . ALA A 1 194 ? -21.502 -15.569 14.257 1.00 56.09 194 ALA A C 1
ATOM 1586 O O . ALA A 1 194 ? -20.926 -16.591 13.898 1.00 56.09 194 ALA A O 1
ATOM 1587 N N . SER A 1 195 ? -22.825 -15.414 14.169 1.00 48.00 195 SER A N 1
ATOM 1588 C CA . SER A 1 195 ? -23.670 -16.288 13.377 1.00 48.00 195 SER A CA 1
ATOM 1589 C C . SER A 1 195 ? -23.062 -16.317 11.983 1.00 48.00 195 SER A C 1
ATOM 1591 O O . SER A 1 195 ? -22.865 -15.262 11.373 1.00 48.00 195 SER A O 1
ATOM 1593 N N . PHE A 1 196 ? -22.717 -17.508 11.503 1.00 47.91 196 PHE A N 1
ATOM 1594 C CA . PHE A 1 196 ? -22.480 -17.704 10.085 1.00 47.91 196 PHE A CA 1
ATOM 1595 C C . PHE A 1 196 ? -23.802 -17.358 9.401 1.00 47.91 196 PHE A C 1
ATOM 1597 O O . PHE A 1 196 ? -24.764 -18.117 9.486 1.00 47.91 196 PHE A O 1
ATOM 1604 N N . GLY A 1 197 ? -23.878 -16.165 8.811 1.00 41.09 197 GLY A N 1
ATOM 1605 C CA . GLY A 1 197 ? -24.812 -15.950 7.721 1.00 41.09 197 GLY A CA 1
ATOM 1606 C C . GLY A 1 197 ? -24.378 -16.904 6.620 1.00 41.09 197 GLY A C 1
ATOM 1607 O O . GLY A 1 197 ? -23.306 -16.708 6.046 1.00 41.09 197 GLY A O 1
ATOM 1608 N N . LEU A 1 198 ? -25.140 -17.986 6.457 1.00 33.19 198 LEU A N 1
ATOM 1609 C CA . LEU A 1 198 ? -25.216 -18.718 5.197 1.00 33.19 198 LEU A CA 1
ATOM 1610 C C . LEU A 1 198 ? -25.671 -17.758 4.095 1.00 33.19 198 LEU A C 1
ATOM 1612 O O . LEU A 1 198 ? -26.529 -16.895 4.401 1.00 33.19 198 LEU A O 1
#

Sequence (198 aa):
MRRNPKGNRNRSCKSNQLDVKGCRGVYASFDKYAEVERLEGDNKYHAEAHGLQDAKKGVLYNDFPHVLQLRLKRFEYDFTSDTMVNINNRYEFPLELDLDRENGKYLSPDADKCVRNLYTLHRAPQIYFHKGTVKKLESEVVRASKLKCTSCGKKGAVLGCYMKSCQRTYHVPRAYDIPDFRWDSLSKYLCTHASFGL

Secondary structure (DSSP, 8-state):
-PPP---------SSEEEE-TT-SBHHHHHHHHT--EEE-GGG-EEETTTEEE-EEE---BS---SS--EEEE-EEEETTTTEEEE-----B--SEEESSHHHHTTB-TTS-TTS--EEE-------EEETTEEESHHHHHHHHHHPBBTTT--B---EEBSSTT---EE-HHHHHTSTT-EE-TT--EE-TT-----

Organism: Helianthus annuus (NCBI:txid4232)

pLDDT: mean 78.47, std 13.58, range [27.55, 95.0]

InterPro domains:
  IPR001394 Peptidase C19, ubiquitin carboxyl-terminal hydrolase [PF00443] (26-121)
  IPR013083 Zinc finger, R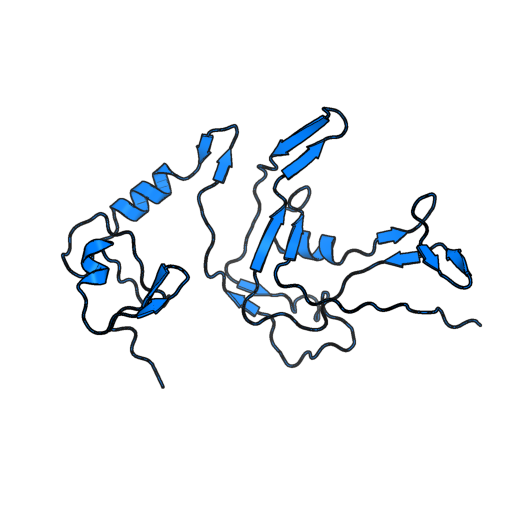ING/FYVE/PHD-type [G3DSA:3.30.40.10] (99-195)
  IPR031099 BRCA1-associated [PTHR13763] (117-185)
  IPR038765 Papain-like cysteine peptidase superfamily [SSF54001] (14-105)

Foldseek 3Di:
DDDDPPDDDDDDDPADEFEPVVAQEDVSRLCVQQDKDWQDDPRFDQDPVPGGHTDIDGAAALDDDPDYHYHYPQWDQDPVVRDIDGNPDHYDDDQKDFCCPPNNSRHDPNHDPVDGPIDGDQDDPPWDDDPNDIPCPVVVQVVQQQQAAPVPRHGNFDAFASDPVGSHTHHPVVQVVDPPWDQDPVRHTHDPPPPPPD

Radius of gyration: 23.0 Å; chains: 1; bounding box: 53×33×72 Å